Protein AF-0000000080792626 (afdb_homodimer)

Sequence (342 aa):
MPDATFTRPDLTTFTRLDGLGLEVTGQLLEPDRSVLACRVVEPDDWCRRCGCQGVPRDTVSRELAHEPFGWRPTTLVLTVRRYRCKECSHVWRHDTTAAAPPRAKISRAGLRWGLVGIVVGHLSMARVAEGLGVACWGCVRCWAGCRQRRAPHRRPPVQLLVVLPRDVVNSMPDATFTRPDLTTFTRLDGLGLEVTGQLLEPDRSVLACRVVEPDDWCRRCGCQGVPRDTVSRELAHEPFGWRPTTLVLTVRRYRCKECSHVWRHDTTAAAPPRAKISRAGLRWGLVGIVVGHLSMARVAEGLGVACWGCVRCWAGCRQRRAPHRRPPVQLLVVLPRDVVNS

Radius of gyration: 23.96 Å; Cα contacts (8 Å, |Δi|>4): 631; chains: 2; bounding box: 54×77×47 Å

Nearest PDB structures (foldseek):
  5wur-assembly2_B  TM=7.676E-01  e=7.966E-01  Bacillus subtilis subsp. subtilis str. 168
  5wuq-assembly1_A  TM=7.650E-01  e=1.159E+00  Bacillus subtilis subsp. subtilis str. 168
  2hcb-assembly1_D  TM=6.727E-01  e=4.590E+00  Aquifex aeolicus
  4ojv-assembly1_A  TM=3.056E-01  e=1.687E+00  Saccharomyces cerevisiae S288C
  6u42-assembly1_6W  TM=2.872E-01  e=8.060E+00  Chlamydomonas reinhardtii

Secondary structure (DSSP, 8-state):
-----PBPP-HHHHTT-GGGTEEEEEEEE-SS-EEEEEEE-S---B-TTT-PBEEEEEEEEEEEEEEEETTEEEEEEEEEEEEEETTT--EEEPP-TTTS-TT-SB-HHHHHHHHHHHHTT---HHHHHHHHT-S-HHHHHHHHGGG-----SS--S--------HHHH--/-----PBPP-HHHHTT-GGGTEEEEEEEE-SS-EEEEEEE-S---B-TTT-PBEEEEEEEEEEEEEEEETTEEEEEEEEEEEEEETTT--EEEPP-TTTS-TT-SB-HHHHHHHHHHHHTT---HHHHHHHHT-S-HHHHHHHHGGG-----SS--S--------HHHH--

Solvent-accessible surface area (backbone atoms only — not comparable to full-atom values): 19173 Å² total; per-residue (Å²): 123,84,77,72,73,60,39,74,68,47,57,28,63,73,69,48,30,52,81,30,41,32,37,61,67,17,31,35,84,50,98,73,34,36,36,35,33,27,36,68,65,70,86,65,52,59,31,87,84,83,64,48,65,33,42,84,73,50,73,45,80,44,64,26,28,23,48,12,52,47,76,32,13,22,34,37,38,34,52,37,45,28,31,33,22,77,84,81,61,51,71,50,66,46,80,54,58,70,34,23,57,88,91,47,52,45,21,52,63,19,47,49,46,42,50,45,34,37,74,74,44,54,32,50,67,66,55,42,28,51,29,32,63,45,92,52,58,63,54,54,41,59,56,63,38,67,79,56,76,81,78,84,83,85,79,65,83,75,71,78,74,77,78,69,60,76,72,67,74,74,105,124,83,77,72,73,59,38,73,68,46,57,28,64,72,69,48,31,51,81,31,42,31,36,63,68,19,30,36,85,50,97,73,33,36,36,33,32,28,36,67,66,71,87,65,51,59,32,87,84,82,65,46,65,34,42,83,73,51,72,45,80,46,64,26,28,23,48,12,52,46,74,33,12,23,34,37,38,33,51,36,44,28,31,33,22,78,83,81,59,52,71,50,67,46,82,54,58,71,34,22,57,87,91,49,52,45,22,52,63,19,48,49,46,42,50,46,36,37,74,74,46,55,32,50,67,68,55,42,27,50,29,32,63,44,92,51,59,65,54,52,41,58,57,63,37,70,71,56,73,82,78,83,82,86,80,63,84,76,70,78,73,76,78,68,60,76,73,68,74,72,102

Organism: Propionibacterium freudenreichii subsp. shermanii (strain ATCC 9614 / DSM 4902 / CIP 103027 / NCIMB 8099 / CIRM-BIA1) (NCBI:txid754252)

Foldseek 3Di:
DPPPPDDPDAPCVVQPVVQQQKHFDDWDDDPQAIETEIEGHDDDQADPPPGAGWDWDAWDWAKAQAAADPQRTYIYIYIKTWTAGPPPRDIDIDDRVSQHNPPQRHGPRLLLVLVCCCPVVVDDLVSSCSSRVHDDCVNSCVNLPPPPPDPDDPCPPCPVPRPDPPVSVPD/DPPPPDDDDAPCVVQPVVQQQKHFDDWDDDPQAIETEIEGHDDDQADPPPGAGWDWDDWDWAKAQAAADPQRTYIYIYIKTWTAGPPPRDIDIDDRVSQHNPPQRHGPRLLLVLVCCCPVVVDDLVSSCSSRVHDDCVNSCVRQCVVVPDPDDPCPPCPVPRPDPPVSVPD

pLDDT: mean 81.33, std 23.36, range [24.72, 98.5]

Structure (mmCIF, N/CA/C/O backbone):
data_AF-0000000080792626-model_v1
#
loop_
_entity.id
_entity.type
_entity.pdbx_description
1 polymer Transposase
#
loop_
_atom_site.group_PDB
_atom_site.id
_atom_site.type_symbol
_atom_site.label_atom_id
_atom_site.label_alt_id
_atom_site.label_comp_id
_atom_site.label_asym_id
_atom_site.label_entity_id
_atom_site.label_seq_id
_atom_site.pdbx_PDB_ins_code
_atom_site.Cartn_x
_atom_site.Cartn_y
_atom_site.Cartn_z
_atom_site.occupancy
_atom_site.B_iso_or_equiv
_atom_site.auth_seq_id
_atom_site.auth_comp_id
_atom_site.auth_asym_id
_atom_site.auth_atom_id
_atom_site.pdbx_PDB_model_num
ATOM 1 N N . MET A 1 1 ? 4.59 -7.242 -25.953 1 36.41 1 MET A N 1
ATOM 2 C CA . MET A 1 1 ? 3.986 -6.773 -24.719 1 36.41 1 MET A CA 1
ATOM 3 C C . MET A 1 1 ? 4.348 -5.316 -24.453 1 36.41 1 MET A C 1
ATOM 5 O O . MET A 1 1 ? 5.504 -4.922 -24.594 1 36.41 1 MET A O 1
ATOM 9 N N . PRO A 1 2 ? 3.594 -4.328 -24.578 1 41.75 2 PRO A N 1
ATOM 10 C CA . PRO A 1 2 ? 4.039 -2.939 -24.438 1 41.75 2 PRO A CA 1
ATOM 11 C C . PRO A 1 2 ? 5.027 -2.742 -23.297 1 41.75 2 PRO A C 1
ATOM 13 O O . PRO A 1 2 ? 4.984 -3.477 -22.312 1 41.75 2 PRO A O 1
ATOM 16 N N . ASP A 1 3 ? 6.246 -2.41 -23.578 1 46.16 3 ASP A N 1
ATOM 17 C CA . ASP A 1 3 ? 7.371 -2.133 -22.688 1 46.16 3 ASP A CA 1
ATOM 18 C C . ASP A 1 3 ? 6.918 -1.346 -21.453 1 46.16 3 ASP A C 1
ATOM 20 O O . ASP A 1 3 ? 6.961 -0.114 -21.453 1 46.16 3 ASP A O 1
ATOM 24 N N . ALA A 1 4 ? 5.77 -1.535 -21.016 1 58.69 4 ALA A N 1
ATOM 25 C CA . ALA A 1 4 ? 5.367 -0.714 -19.875 1 58.69 4 ALA A CA 1
ATOM 26 C C . ALA A 1 4 ? 6.527 -0.518 -18.906 1 58.69 4 ALA A C 1
ATOM 28 O O . ALA A 1 4 ? 7.258 -1.465 -18.594 1 58.69 4 ALA A O 1
ATOM 29 N N . THR A 1 5 ? 7.164 0.592 -19.016 1 80.94 5 THR A N 1
ATOM 30 C CA . THR A 1 5 ? 8.398 0.997 -18.344 1 80.94 5 THR A CA 1
ATOM 31 C C . THR A 1 5 ? 8.211 1.005 -16.828 1 80.94 5 THR A C 1
ATOM 33 O O . THR A 1 5 ? 7.426 1.795 -16.297 1 80.94 5 THR A O 1
ATOM 36 N N . PHE A 1 6 ? 8.398 -0.132 -16.266 1 92.62 6 PHE A N 1
ATOM 37 C CA . PHE A 1 6 ? 8.453 -0.21 -14.805 1 92.62 6 PHE A CA 1
ATOM 38 C C . PHE A 1 6 ? 9.562 0.673 -14.25 1 92.62 6 PHE A C 1
ATOM 40 O O . PHE A 1 6 ? 10.648 0.754 -14.836 1 92.62 6 PHE A O 1
ATOM 47 N N . THR A 1 7 ? 9.164 1.418 -13.25 1 95.75 7 THR A N 1
ATOM 48 C CA . THR A 1 7 ? 10.164 2.195 -12.531 1 95.75 7 THR A CA 1
ATOM 49 C C . THR A 1 7 ? 10.602 1.469 -11.258 1 95.75 7 THR A C 1
ATOM 51 O O . THR A 1 7 ? 10.008 0.456 -10.883 1 95.75 7 THR A O 1
ATOM 54 N N . ARG A 1 8 ? 11.672 1.952 -10.664 1 96.5 8 ARG A N 1
ATOM 55 C CA . ARG A 1 8 ? 12.125 1.373 -9.406 1 96.5 8 ARG A CA 1
ATOM 56 C C . ARG A 1 8 ? 11.047 1.486 -8.328 1 96.5 8 ARG A C 1
ATOM 58 O O . ARG A 1 8 ? 10.383 2.52 -8.211 1 96.5 8 ARG A O 1
ATOM 65 N N . PRO A 1 9 ? 10.992 0.451 -7.547 1 97.25 9 PRO A N 1
ATOM 66 C CA . PRO A 1 9 ? 10.016 0.529 -6.457 1 97.25 9 PRO A CA 1
ATOM 67 C C . PRO A 1 9 ? 10.258 1.723 -5.535 1 97.25 9 PRO A C 1
ATOM 69 O O . PRO A 1 9 ? 11.398 2.012 -5.176 1 97.25 9 PRO A O 1
ATOM 72 N N . ASP A 1 10 ? 9.203 2.422 -5.242 1 97.88 10 ASP A N 1
ATOM 73 C CA . ASP A 1 10 ? 9.242 3.605 -4.391 1 97.88 10 ASP A CA 1
ATOM 74 C C . ASP A 1 10 ? 7.973 3.709 -3.543 1 97.88 10 ASP A C 1
ATOM 76 O O . ASP A 1 10 ? 6.883 3.943 -4.07 1 97.88 10 ASP A O 1
ATOM 80 N N . LEU A 1 11 ? 8.188 3.574 -2.266 1 97.81 11 LEU A N 1
ATOM 81 C CA . LEU A 1 11 ? 7.047 3.551 -1.353 1 97.81 11 LEU A CA 1
ATOM 82 C C . LEU A 1 11 ? 6.324 4.895 -1.351 1 97.81 11 LEU A C 1
ATOM 84 O O . LEU A 1 11 ? 5.098 4.945 -1.229 1 97.81 11 LEU A O 1
ATOM 88 N N . THR A 1 12 ? 7.008 6.02 -1.546 1 98.25 12 THR A N 1
ATOM 89 C CA . THR A 1 12 ? 6.422 7.355 -1.557 1 98.25 12 THR A CA 1
ATOM 90 C C . THR A 1 12 ? 5.402 7.488 -2.684 1 98.25 12 THR A C 1
ATOM 92 O O . THR A 1 12 ? 4.266 7.91 -2.453 1 98.25 12 THR A O 1
ATOM 95 N N . THR A 1 13 ? 5.816 7.055 -3.834 1 97.56 13 THR A N 1
ATOM 96 C CA . THR A 1 13 ? 4.949 7.23 -4.992 1 97.56 13 THR A CA 1
ATOM 97 C C . THR A 1 13 ? 3.867 6.152 -5.027 1 97.56 13 THR A C 1
ATOM 99 O O . THR A 1 13 ? 2.742 6.41 -5.461 1 97.56 13 THR A O 1
ATOM 102 N N . PHE A 1 14 ? 4.246 4.957 -4.535 1 98.12 14 PHE A N 1
ATOM 103 C CA . PHE A 1 14 ? 3.242 3.9 -4.484 1 98.12 14 PHE A CA 1
ATOM 104 C C . PHE A 1 14 ? 2.072 4.309 -3.598 1 98.12 14 PHE A C 1
ATOM 106 O O . PHE A 1 14 ? 0.913 4.059 -3.938 1 98.12 14 PHE A O 1
ATOM 113 N N . THR A 1 15 ? 2.354 4.926 -2.492 1 97.88 15 THR A N 1
ATOM 114 C CA . THR A 1 15 ? 1.317 5.34 -1.554 1 97.88 15 THR A CA 1
ATOM 115 C C . THR A 1 15 ? 0.783 6.723 -1.914 1 97.88 15 THR A C 1
ATOM 117 O O . THR A 1 15 ? -0.012 7.301 -1.17 1 97.88 15 THR A O 1
ATOM 120 N N . ARG A 1 16 ? 1.279 7.355 -2.93 1 96.81 16 ARG A N 1
ATOM 121 C CA . ARG A 1 16 ? 0.863 8.648 -3.457 1 96.81 16 ARG A CA 1
ATOM 122 C C . ARG A 1 16 ? 1.099 9.758 -2.436 1 96.81 16 ARG A C 1
ATOM 124 O O . ARG A 1 16 ? 0.344 10.734 -2.383 1 96.81 16 ARG A O 1
ATOM 131 N N . LEU A 1 17 ? 2.051 9.562 -1.644 1 98 17 LEU A N 1
ATOM 132 C CA . LEU A 1 17 ? 2.354 10.562 -0.63 1 98 17 LEU A CA 1
ATOM 133 C C . LEU A 1 17 ? 3.076 11.758 -1.245 1 98 17 LEU A C 1
ATOM 135 O O . LEU A 1 17 ? 3.072 12.852 -0.677 1 98 17 LEU A O 1
ATOM 139 N N . ASP A 1 18 ? 3.682 11.516 -2.426 1 97.06 18 ASP A N 1
ATOM 140 C CA . ASP A 1 18 ? 4.297 12.633 -3.145 1 97.06 18 ASP A CA 1
ATOM 141 C C . ASP A 1 18 ? 3.27 13.711 -3.473 1 97.06 18 ASP A C 1
ATOM 143 O O . ASP A 1 18 ? 3.576 14.906 -3.418 1 97.06 18 ASP A O 1
ATOM 147 N N . GLY A 1 19 ? 2.045 13.242 -3.688 1 95.44 19 GLY A N 1
ATOM 148 C CA . GLY A 1 19 ? 0.972 14.188 -3.971 1 95.44 19 GLY A CA 1
ATOM 149 C C . GLY A 1 19 ? 0.557 15 -2.758 1 95.44 19 GLY A C 1
ATOM 150 O O . GLY A 1 19 ? -0.132 16.016 -2.891 1 95.44 19 GLY A O 1
ATOM 151 N N . LEU A 1 20 ? 0.97 14.602 -1.661 1 96.31 20 LEU A N 1
ATOM 152 C CA . LEU A 1 20 ? 0.667 15.305 -0.416 1 96.31 20 LEU A CA 1
ATOM 153 C C . LEU A 1 20 ? 1.884 16.078 0.082 1 96.31 20 LEU A C 1
ATOM 155 O O . LEU A 1 20 ? 1.884 16.578 1.205 1 96.31 20 LEU A O 1
ATOM 159 N 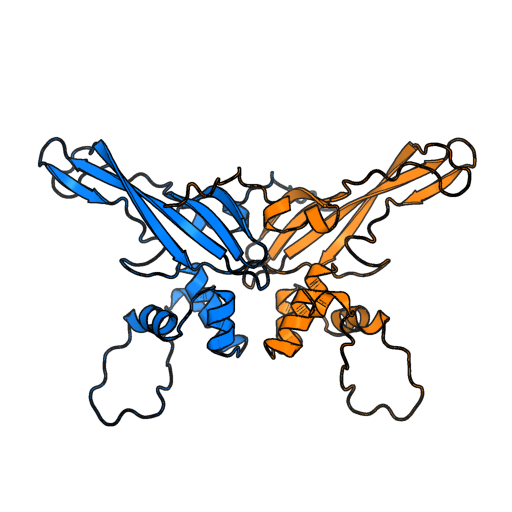N . GLY A 1 21 ? 2.9 16.078 -0.713 1 96.31 21 GLY A N 1
ATOM 160 C CA . GLY A 1 21 ? 4.117 16.781 -0.347 1 96.31 21 GLY A CA 1
ATOM 161 C C . GLY A 1 21 ? 4.973 16.031 0.646 1 96.31 21 GLY A C 1
ATOM 162 O O . GLY A 1 21 ? 5.727 16.625 1.414 1 96.31 21 GLY A O 1
ATOM 163 N N . LEU A 1 22 ? 4.828 14.75 0.711 1 97.94 22 LEU A N 1
ATOM 164 C CA . LEU A 1 22 ? 5.535 13.953 1.705 1 97.94 22 LEU A CA 1
ATOM 165 C C . LEU A 1 22 ? 6.469 12.945 1.033 1 97.94 22 LEU A C 1
ATOM 167 O O . LEU A 1 22 ? 6.23 12.539 -0.107 1 97.94 22 LEU A O 1
ATOM 171 N N . GLU A 1 23 ? 7.508 12.656 1.759 1 98.25 23 GLU A N 1
ATOM 172 C CA . GLU A 1 23 ? 8.422 11.578 1.396 1 98.25 23 GLU A CA 1
ATOM 173 C C . GLU A 1 23 ? 8.562 10.57 2.529 1 98.25 23 GLU A C 1
ATOM 175 O O . GLU A 1 23 ? 8.789 10.945 3.682 1 98.25 23 GLU A O 1
ATOM 180 N N . VAL A 1 24 ? 8.383 9.32 2.16 1 98.5 24 VAL A N 1
ATOM 181 C CA . VAL A 1 24 ? 8.547 8.273 3.16 1 98.5 24 VAL A CA 1
ATOM 182 C C . VAL A 1 24 ? 10.023 8.055 3.451 1 98.5 24 VAL A C 1
ATOM 184 O O . VAL A 1 24 ? 10.82 7.828 2.535 1 98.5 24 VAL A O 1
ATOM 187 N N . THR A 1 25 ? 10.391 8.102 4.699 1 97.69 25 THR A N 1
ATOM 188 C CA . THR A 1 25 ? 11.789 7.957 5.094 1 97.69 25 THR A CA 1
ATOM 189 C C . THR A 1 25 ? 11.992 6.676 5.898 1 97.69 25 THR A C 1
ATOM 191 O O . THR A 1 25 ? 13.125 6.254 6.125 1 97.69 25 THR A O 1
ATOM 194 N N . GLY A 1 26 ? 10.961 6.094 6.301 1 97.94 26 GLY A N 1
ATOM 195 C CA . GLY A 1 26 ? 11.031 4.879 7.098 1 97.94 26 GLY A CA 1
ATOM 196 C C . GLY A 1 26 ? 9.695 4.172 7.23 1 97.94 26 GLY A C 1
ATOM 197 O O . GLY A 1 26 ? 8.656 4.746 6.918 1 97.94 26 GLY A O 1
ATOM 198 N N . GLN A 1 27 ? 9.812 2.91 7.648 1 98.12 27 GLN A N 1
ATOM 199 C CA . GLN A 1 27 ? 8.586 2.154 7.879 1 98.12 27 GLN A CA 1
ATOM 200 C C . GLN A 1 27 ? 8.703 1.285 9.125 1 98.12 27 GLN A C 1
ATOM 202 O O . GLN A 1 27 ? 9.789 0.804 9.461 1 98.12 27 GLN A O 1
ATOM 207 N N . LEU A 1 28 ? 7.656 1.248 9.805 1 97.5 28 LEU A N 1
ATOM 208 C CA . LEU A 1 28 ? 7.441 0.307 10.898 1 97.5 28 LEU A CA 1
ATOM 209 C C . LEU A 1 28 ? 6.223 -0.568 10.625 1 97.5 28 LEU A C 1
ATOM 211 O O . LEU A 1 28 ? 5.098 -0.067 10.562 1 97.5 28 LEU A O 1
ATOM 215 N N . LEU A 1 29 ? 6.512 -1.914 10.531 1 96.06 29 LEU A N 1
ATOM 216 C CA . LEU A 1 29 ? 5.441 -2.832 10.148 1 96.06 29 LEU A CA 1
ATOM 217 C C . LEU A 1 29 ? 5.062 -3.738 11.312 1 96.06 29 LEU A C 1
ATOM 219 O O . LEU A 1 29 ? 5.891 -4.52 11.797 1 96.06 29 LEU A O 1
ATOM 223 N N . GLU A 1 30 ? 3.867 -3.504 11.703 1 93.62 30 GLU A N 1
ATOM 224 C CA . GLU A 1 30 ? 3.262 -4.379 12.703 1 93.62 30 GLU A CA 1
ATOM 225 C C . GLU A 1 30 ? 2.213 -5.293 12.078 1 93.62 30 GLU A C 1
ATOM 227 O O . GLU A 1 30 ? 1.764 -5.051 10.953 1 93.62 30 GLU A O 1
ATOM 232 N N . PRO A 1 31 ? 1.853 -6.398 12.781 1 91.44 31 PRO A N 1
ATOM 233 C CA . PRO A 1 31 ? 0.883 -7.332 12.203 1 91.44 31 PRO A CA 1
ATOM 234 C C . PRO A 1 31 ? -0.457 -6.672 11.883 1 91.44 31 PRO A C 1
ATOM 236 O O . PRO A 1 31 ? -1.091 -7.004 10.883 1 91.44 31 PRO A O 1
ATOM 239 N N . ASP A 1 32 ? -0.848 -5.699 12.656 1 91.62 32 ASP A N 1
ATOM 240 C CA . ASP A 1 32 ? -2.203 -5.176 12.5 1 91.62 32 ASP A CA 1
ATOM 241 C C . ASP A 1 32 ? -2.186 -3.75 11.953 1 91.62 32 ASP A C 1
ATOM 243 O O . ASP A 1 32 ? -3.24 -3.145 11.75 1 91.62 32 ASP A O 1
ATOM 247 N N . ARG A 1 33 ? -0.937 -3.211 11.789 1 95.19 33 ARG A N 1
ATOM 248 C CA . ARG A 1 33 ? -0.873 -1.854 11.258 1 95.19 33 ARG A CA 1
ATOM 249 C C . ARG A 1 33 ? 0.51 -1.553 10.688 1 95.19 33 ARG A C 1
ATOM 251 O O . ARG A 1 33 ? 1.478 -2.254 10.992 1 95.19 33 ARG A O 1
ATOM 258 N N . SER A 1 34 ? 0.533 -0.579 9.836 1 97.38 34 SER A N 1
ATOM 259 C CA . SER A 1 34 ? 1.778 -0.036 9.305 1 97.38 34 SER A CA 1
ATOM 260 C C . SER A 1 34 ? 1.951 1.43 9.688 1 97.38 34 SER A C 1
ATOM 262 O O . SER A 1 34 ? 0.984 2.195 9.68 1 97.38 34 SER A O 1
ATOM 264 N N . VAL A 1 35 ? 3.178 1.765 10.016 1 98.06 35 VAL A N 1
ATOM 265 C CA . VAL A 1 35 ? 3.525 3.152 10.305 1 98.06 35 VAL A CA 1
ATOM 266 C C . VAL A 1 35 ? 4.602 3.631 9.328 1 98.06 35 VAL A C 1
ATOM 268 O O . VAL A 1 35 ? 5.633 2.977 9.164 1 98.06 35 VAL A O 1
ATOM 271 N N . LEU A 1 36 ? 4.336 4.73 8.695 1 98.31 36 LEU A N 1
ATOM 272 C CA . LEU A 1 36 ? 5.297 5.316 7.77 1 98.31 36 LEU A CA 1
ATOM 273 C C . LEU A 1 36 ? 5.852 6.625 8.328 1 98.31 36 LEU A C 1
ATOM 275 O O . LEU A 1 36 ? 5.094 7.551 8.625 1 98.31 36 LEU A O 1
ATOM 279 N N . ALA A 1 37 ? 7.141 6.672 8.508 1 98.25 37 ALA A N 1
ATOM 280 C CA . ALA A 1 37 ? 7.809 7.938 8.805 1 98.25 37 ALA A CA 1
ATOM 281 C C . ALA A 1 37 ? 7.953 8.789 7.547 1 98.25 37 ALA A C 1
ATOM 283 O O . ALA A 1 37 ? 8.398 8.305 6.508 1 98.25 37 ALA A O 1
ATOM 284 N N . CYS A 1 38 ? 7.594 10.062 7.707 1 97.94 38 CYS A N 1
ATOM 285 C CA . CYS A 1 38 ? 7.582 10.922 6.531 1 97.94 38 CYS A CA 1
ATOM 286 C C . CYS A 1 38 ? 8.25 12.266 6.832 1 97.94 38 CYS A C 1
ATOM 288 O O . CYS A 1 38 ? 8.227 12.727 7.977 1 97.94 38 CYS A O 1
ATOM 290 N N . ARG A 1 39 ? 8.758 12.844 5.805 1 96.31 39 ARG A N 1
ATOM 291 C CA . ARG A 1 39 ? 9.211 14.227 5.863 1 96.31 39 ARG A CA 1
ATOM 292 C C . ARG A 1 39 ? 8.5 15.086 4.824 1 96.31 39 ARG A C 1
ATOM 294 O O . ARG A 1 39 ? 8.039 14.57 3.803 1 96.31 39 ARG A O 1
ATOM 301 N N . VAL A 1 40 ? 8.406 16.344 5.152 1 95.56 40 VAL A N 1
ATOM 302 C CA . VAL A 1 40 ? 7.828 17.297 4.211 1 95.56 40 VAL A CA 1
ATOM 303 C C . VAL A 1 40 ? 8.883 17.703 3.188 1 95.56 40 VAL A C 1
ATOM 305 O O . VAL A 1 40 ? 9.992 18.094 3.553 1 95.56 40 VAL A O 1
ATOM 308 N N . VAL A 1 41 ? 8.531 17.656 1.898 1 94.69 41 VAL A N 1
ATOM 309 C CA . VAL A 1 41 ? 9.523 17.812 0.839 1 94.69 41 VAL A CA 1
ATOM 310 C C . VAL A 1 41 ? 9.633 19.297 0.458 1 94.69 41 VAL A C 1
ATOM 312 O O . VAL A 1 41 ? 10.734 19.797 0.223 1 94.69 41 VAL A O 1
ATOM 315 N N . GLU A 1 42 ? 8.562 20.031 0.339 1 91.38 42 GLU A N 1
ATOM 316 C CA . GLU A 1 42 ? 8.578 21.422 -0.109 1 91.38 42 GLU A CA 1
ATOM 317 C C . GLU A 1 42 ? 9.266 22.312 0.915 1 91.38 42 GLU A C 1
ATOM 319 O O . GLU A 1 42 ? 8.984 22.234 2.111 1 91.38 42 GLU A O 1
ATOM 324 N N . PRO A 1 43 ? 10.125 23.125 0.38 1 90.44 43 PRO A N 1
ATOM 325 C CA . PRO A 1 43 ? 10.781 24.047 1.311 1 90.44 43 PRO A CA 1
ATOM 326 C C . PRO A 1 43 ? 9.82 25.062 1.917 1 90.44 43 PRO A C 1
ATOM 328 O O . PRO A 1 43 ? 8.875 25.5 1.253 1 90.44 43 PRO A O 1
ATOM 331 N N . ASP A 1 44 ? 10.016 25.312 3.127 1 92.31 44 ASP A N 1
ATOM 332 C CA . ASP A 1 44 ? 9.258 26.328 3.857 1 92.31 44 ASP A CA 1
ATOM 333 C C . ASP A 1 44 ? 10.156 27.062 4.848 1 92.31 44 ASP A C 1
ATOM 335 O O . ASP A 1 44 ? 9.812 27.188 6.027 1 92.31 44 ASP A O 1
ATOM 339 N N . ASP A 1 45 ? 11.273 27.562 4.355 1 93 45 ASP A N 1
ATOM 340 C CA . ASP A 1 45 ? 12.242 28.141 5.277 1 93 45 ASP A CA 1
ATOM 341 C C . ASP A 1 45 ? 12.297 29.672 5.145 1 93 45 ASP A C 1
ATOM 343 O O . ASP A 1 45 ? 13.297 30.297 5.504 1 93 45 ASP A O 1
ATOM 347 N N . TRP A 1 46 ? 11.227 30.234 4.574 1 94.75 46 TRP A N 1
ATOM 348 C CA . TRP A 1 46 ? 11.211 31.688 4.473 1 94.75 46 TRP A CA 1
ATOM 349 C C . TRP A 1 46 ? 10.156 32.281 5.398 1 94.75 46 TRP A C 1
ATOM 351 O O . TRP A 1 46 ? 9.008 31.828 5.418 1 94.75 46 TRP A O 1
ATOM 361 N N . CYS A 1 47 ? 10.547 33.406 6.09 1 95.5 47 CYS A N 1
ATOM 362 C CA . CYS A 1 47 ? 9.672 34.062 7.047 1 95.5 47 CYS A CA 1
ATOM 363 C C . CYS A 1 47 ? 8.547 34.812 6.332 1 95.5 47 CYS A C 1
ATOM 365 O O . CYS A 1 47 ? 8.805 35.625 5.465 1 95.5 47 CYS A O 1
ATOM 367 N N . ARG A 1 48 ? 7.359 34.531 6.727 1 90.56 48 ARG A N 1
ATOM 368 C CA . ARG A 1 48 ? 6.207 35.156 6.078 1 90.56 48 ARG A CA 1
ATOM 369 C C . ARG A 1 48 ? 5.98 36.594 6.609 1 90.56 48 ARG A C 1
ATOM 371 O O . ARG A 1 48 ? 5.23 37.375 6.016 1 90.56 48 ARG A O 1
ATOM 378 N N . ARG A 1 49 ? 6.574 36.844 7.676 1 94.06 49 ARG A N 1
ATOM 379 C CA . ARG A 1 49 ? 6.406 38.188 8.289 1 94.06 49 ARG A CA 1
ATOM 380 C C . ARG A 1 49 ? 7.355 39.188 7.664 1 94.06 49 ARG A C 1
ATOM 382 O O . ARG A 1 49 ? 6.93 40.281 7.254 1 94.06 49 ARG A O 1
ATOM 389 N N . CYS A 1 50 ? 8.617 38.938 7.547 1 96.5 50 CYS A N 1
ATOM 390 C CA . CYS A 1 50 ? 9.578 39.938 7.074 1 96.5 50 CYS A CA 1
ATOM 391 C C . CYS A 1 50 ? 10.25 39.469 5.789 1 96.5 50 CYS A C 1
ATOM 393 O O . CYS A 1 50 ? 10.977 40.25 5.152 1 96.5 50 CYS A O 1
ATOM 395 N N . GLY A 1 51 ? 10.133 38.188 5.344 1 94.75 51 GLY A N 1
ATOM 396 C CA . GLY A 1 51 ? 10.641 37.719 4.074 1 94.75 51 GLY A CA 1
ATOM 397 C C . GLY A 1 51 ? 12.047 37.156 4.172 1 94.75 51 GLY A C 1
ATOM 398 O O . GLY A 1 51 ? 12.594 36.656 3.184 1 94.75 51 GLY A O 1
ATOM 399 N N . CYS A 1 52 ? 12.672 37.219 5.332 1 94.81 52 CYS A N 1
ATOM 400 C CA . CYS A 1 52 ? 14.031 36.719 5.512 1 94.81 52 CYS A CA 1
ATOM 401 C C . CYS A 1 52 ? 14.039 35.219 5.699 1 94.81 52 CYS A C 1
ATOM 403 O O . CYS A 1 52 ? 13.023 34.625 6.059 1 94.81 52 CYS A O 1
ATOM 405 N N . GLN A 1 53 ? 15.227 34.562 5.445 1 94.44 53 GLN A N 1
ATOM 406 C CA . GLN A 1 53 ? 15.359 33.125 5.574 1 94.44 53 GLN A CA 1
ATOM 407 C C . GLN A 1 53 ? 15.422 32.688 7.043 1 94.44 53 GLN A C 1
ATOM 409 O O . GLN A 1 53 ? 16.094 33.344 7.848 1 94.44 53 GLN A O 1
ATOM 414 N N . GLY A 1 54 ? 14.656 31.688 7.348 1 94.75 54 GLY A N 1
ATOM 415 C CA . GLY A 1 54 ? 14.688 31.141 8.695 1 94.75 54 GLY A CA 1
ATOM 416 C C . GLY A 1 54 ? 15.664 29.984 8.844 1 94.75 54 GLY A C 1
ATOM 417 O O . GLY A 1 54 ? 16.188 29.484 7.852 1 94.75 54 GLY A O 1
ATOM 418 N N . VAL A 1 55 ? 16.016 29.688 10.172 1 94.75 55 VAL A N 1
ATOM 419 C CA . VAL A 1 55 ? 16.875 28.547 10.492 1 94.75 55 VAL A CA 1
ATOM 420 C C . VAL A 1 55 ? 16.078 27.484 11.242 1 94.75 55 VAL A C 1
ATOM 422 O O . VAL A 1 55 ? 15.234 27.812 12.086 1 94.75 55 VAL A O 1
ATOM 425 N N . PRO A 1 56 ? 16.438 26.25 10.805 1 93.81 56 PRO A N 1
ATOM 426 C CA . PRO A 1 56 ? 15.758 25.188 11.562 1 93.81 56 PRO A CA 1
ATOM 427 C C . PRO A 1 56 ? 16.172 25.172 13.039 1 93.81 56 PRO A C 1
ATOM 429 O O . PRO A 1 56 ? 17.359 25.281 13.344 1 93.81 56 PRO A O 1
ATOM 432 N N . ARG A 1 57 ? 15.227 25.062 13.969 1 92.94 57 ARG A N 1
ATOM 433 C CA . ARG A 1 57 ? 15.484 25.047 15.406 1 92.94 57 ARG A CA 1
ATOM 434 C C . ARG A 1 57 ? 15.281 23.656 15.977 1 92.94 57 ARG A C 1
ATOM 436 O O . ARG A 1 57 ? 16.125 23.156 16.719 1 92.94 57 ARG A O 1
ATOM 443 N N . ASP A 1 58 ? 14.188 23.031 15.789 1 94 58 ASP A N 1
ATOM 444 C CA . ASP A 1 58 ? 13.805 21.719 16.281 1 94 58 ASP A CA 1
ATOM 445 C C . ASP A 1 58 ? 12.727 21.078 15.414 1 94 58 ASP A C 1
ATOM 447 O O . ASP A 1 58 ? 12.438 21.578 14.32 1 94 58 ASP A O 1
ATOM 451 N N . THR A 1 59 ? 12.469 19.859 15.812 1 93.94 59 THR A N 1
ATOM 452 C CA . THR A 1 59 ? 11.43 19.141 15.07 1 93.94 59 THR A CA 1
ATOM 453 C C . THR A 1 59 ? 10.336 18.656 16.016 1 93.94 59 THR A C 1
ATOM 455 O O . THR A 1 59 ? 10.594 18.406 17.188 1 93.94 59 THR A O 1
ATOM 458 N N . VAL A 1 60 ? 9.141 18.656 15.438 1 93.44 60 VAL A N 1
ATOM 459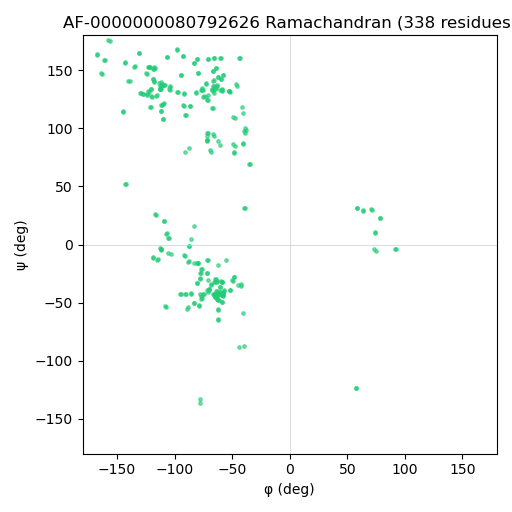 C CA . VAL A 1 60 ? 8.008 18.031 16.125 1 93.44 60 VAL A CA 1
ATOM 460 C C . VAL A 1 60 ? 7.41 16.938 15.266 1 93.44 60 VAL A C 1
ATOM 462 O O . VAL A 1 60 ? 7.531 16.953 14.039 1 93.44 60 VAL A O 1
ATOM 465 N N . SER A 1 61 ? 6.793 15.961 16.016 1 94.31 61 SER A N 1
ATOM 466 C CA . SER A 1 61 ? 6.164 14.859 15.297 1 94.31 61 SER A CA 1
ATOM 467 C C . SER A 1 61 ? 4.648 15.016 15.266 1 94.31 61 SER A C 1
ATOM 469 O O . SER A 1 61 ? 4.039 15.414 16.266 1 94.31 61 SER A O 1
ATOM 471 N N . ARG A 1 62 ? 4.09 14.781 14.078 1 94.62 62 ARG A N 1
ATOM 472 C CA . ARG A 1 62 ? 2.643 14.773 13.883 1 94.62 62 ARG A CA 1
ATOM 473 C C . ARG A 1 62 ? 2.176 13.438 13.312 1 94.62 62 ARG A C 1
ATOM 475 O O . ARG A 1 62 ? 2.762 12.93 12.352 1 94.62 62 ARG A O 1
ATOM 482 N N . GLU A 1 63 ? 1.115 12.875 13.953 1 95.06 63 GLU A N 1
ATOM 483 C CA . GLU A 1 63 ? 0.591 11.602 13.477 1 95.06 63 GLU A CA 1
ATOM 484 C C . GLU A 1 63 ? -0.717 11.797 12.711 1 95.06 63 GLU A C 1
ATOM 486 O O . GLU A 1 63 ? -1.6 12.531 13.164 1 95.06 63 GLU A O 1
ATOM 491 N N . LEU A 1 64 ? -0.819 11.18 11.57 1 95.25 64 LEU A N 1
ATOM 492 C CA . LEU A 1 64 ? -2.027 11.227 10.758 1 95.25 64 LEU A CA 1
ATOM 493 C C . LEU A 1 64 ? -2.49 9.812 10.398 1 95.25 64 LEU A C 1
ATOM 495 O O . LEU A 1 64 ? -1.694 8.992 9.93 1 95.25 64 LEU A O 1
ATOM 499 N N . ALA A 1 65 ? -3.775 9.531 10.633 1 96 65 ALA A N 1
ATOM 500 C CA . ALA A 1 65 ? -4.363 8.336 10.031 1 96 65 ALA A CA 1
ATOM 501 C C . ALA A 1 65 ? -4.426 8.453 8.516 1 96 65 ALA A C 1
ATOM 503 O O . ALA A 1 65 ? -4.73 9.523 7.98 1 96 65 ALA A O 1
ATOM 504 N N . HIS A 1 66 ? -4.082 7.449 7.762 1 96.69 66 HIS A N 1
ATOM 505 C CA . HIS A 1 66 ? -3.988 7.43 6.305 1 96.69 66 HIS A CA 1
ATOM 506 C C . HIS A 1 66 ? -4.719 6.227 5.723 1 96.69 66 HIS A C 1
ATOM 508 O O . HIS A 1 66 ? -5.184 5.355 6.461 1 96.69 66 HIS A O 1
ATOM 514 N N . GLU A 1 67 ? -4.969 6.266 4.438 1 96.81 67 GLU A N 1
ATOM 515 C CA . GLU A 1 67 ? -5.656 5.133 3.82 1 96.81 67 GLU A CA 1
ATOM 516 C C . GLU A 1 67 ? -4.879 3.836 4.031 1 96.81 67 GLU A C 1
ATOM 518 O O . GLU A 1 67 ? -3.646 3.834 4.008 1 96.81 67 GLU A O 1
ATOM 523 N N . PRO A 1 68 ? -5.547 2.748 4.18 1 97.56 68 PRO A N 1
ATOM 524 C CA . PRO A 1 68 ? -4.93 1.456 4.484 1 97.56 68 PRO A CA 1
ATOM 525 C C . PRO A 1 68 ? -4.398 0.746 3.242 1 97.56 68 PRO A C 1
ATOM 527 O O . PRO A 1 68 ? -4.758 1.111 2.119 1 97.56 68 PRO A O 1
ATOM 530 N N . PHE A 1 69 ? -3.48 -0.108 3.381 1 97.75 69 PHE A N 1
ATOM 531 C CA . PHE A 1 69 ? -3.209 -1.169 2.418 1 97.75 69 PHE A CA 1
ATOM 532 C C . PHE A 1 69 ? -4.066 -2.395 2.705 1 97.75 69 PHE A C 1
ATOM 534 O O . PHE A 1 69 ? -3.953 -3.002 3.771 1 97.75 69 PHE A O 1
ATOM 541 N N . GLY A 1 70 ? -4.855 -2.715 1.745 1 96.12 70 GLY A N 1
ATOM 542 C CA . GLY A 1 70 ? -5.895 -3.676 2.078 1 96.12 70 GLY A CA 1
ATOM 543 C C . GLY A 1 70 ? -6.789 -3.217 3.213 1 96.12 70 GLY A C 1
ATOM 544 O O . GLY A 1 70 ? -7.363 -2.125 3.156 1 96.12 70 GLY A O 1
ATOM 545 N N . TRP A 1 71 ? -6.824 -4.078 4.25 1 95.12 71 TRP A N 1
ATOM 546 C CA . TRP A 1 71 ? -7.613 -3.729 5.426 1 95.12 71 TRP A CA 1
ATOM 547 C C . TRP A 1 71 ? -6.707 -3.357 6.598 1 95.12 71 TRP A C 1
ATOM 549 O O . TRP A 1 71 ? -7.18 -3.193 7.727 1 95.12 71 TRP A O 1
ATOM 559 N N . ARG A 1 72 ? -5.469 -3.223 6.375 1 96.5 72 ARG A N 1
ATOM 560 C CA . ARG A 1 72 ? -4.484 -2.896 7.402 1 96.5 72 ARG A CA 1
ATOM 561 C C . ARG A 1 72 ? -4.277 -1.389 7.504 1 96.5 72 ARG A C 1
ATOM 563 O O . ARG A 1 72 ? -3.766 -0.763 6.574 1 96.5 72 ARG A O 1
ATOM 570 N N . PRO A 1 73 ? -4.543 -0.825 8.633 1 97.06 73 PRO A N 1
ATOM 571 C CA . PRO A 1 73 ? -4.418 0.626 8.789 1 97.06 73 PRO A CA 1
ATOM 572 C C . PRO A 1 73 ? -2.99 1.123 8.57 1 97.06 73 PRO A C 1
ATOM 574 O O . PRO A 1 73 ? -2.033 0.429 8.922 1 97.06 73 PRO A O 1
ATOM 577 N N . THR A 1 74 ? -2.879 2.266 7.996 1 98.25 74 THR A N 1
ATOM 578 C CA . THR A 1 74 ? -1.613 2.967 7.812 1 98.25 74 THR A CA 1
ATOM 579 C C . THR A 1 74 ? -1.604 4.277 8.594 1 98.25 74 THR A C 1
ATOM 581 O O . THR A 1 74 ? -2.559 5.051 8.531 1 98.25 74 THR A O 1
ATOM 584 N N . THR A 1 75 ? -0.602 4.504 9.391 1 97.31 75 THR A N 1
ATOM 585 C CA . THR A 1 75 ? -0.393 5.758 10.102 1 97.31 75 THR A CA 1
ATOM 586 C C . THR A 1 75 ? 0.841 6.484 9.57 1 97.31 75 THR A C 1
ATOM 588 O O . THR A 1 75 ? 1.882 5.863 9.344 1 97.31 75 THR A O 1
ATOM 591 N N . LEU A 1 76 ? 0.711 7.727 9.336 1 97.88 76 LEU A N 1
ATOM 592 C CA . LEU A 1 76 ? 1.85 8.555 8.961 1 97.88 76 LEU A CA 1
ATOM 593 C C . LEU A 1 76 ? 2.41 9.289 10.18 1 97.88 76 LEU A C 1
ATOM 595 O O . LEU A 1 76 ? 1.655 9.859 10.969 1 97.88 76 LEU A O 1
ATOM 599 N N . VAL A 1 77 ? 3.658 9.203 10.32 1 97.69 77 VAL A N 1
ATOM 600 C CA . VAL A 1 77 ? 4.348 10.016 11.32 1 97.69 77 VAL A CA 1
ATOM 601 C C . VAL A 1 77 ? 5.199 11.078 10.625 1 97.69 77 VAL A C 1
ATOM 603 O O . VAL A 1 77 ? 6.266 10.773 10.086 1 97.69 77 VAL A O 1
ATOM 606 N N . LEU A 1 78 ? 4.73 12.305 10.727 1 96.88 78 LEU A N 1
ATOM 607 C CA . LEU A 1 78 ? 5.402 13.406 10.047 1 96.88 78 LEU A CA 1
ATOM 608 C C . LEU A 1 78 ? 6.43 14.062 10.969 1 96.88 78 LEU A C 1
ATOM 610 O O . LEU A 1 78 ? 6.125 14.383 12.117 1 96.88 78 LEU A O 1
ATOM 614 N N . THR A 1 79 ? 7.578 14.219 10.453 1 95.75 79 THR A N 1
ATOM 615 C CA . THR A 1 79 ? 8.57 15.062 11.102 1 95.75 79 THR A CA 1
ATOM 616 C C . THR A 1 79 ? 8.477 16.5 10.586 1 95.75 79 THR A C 1
ATOM 618 O O . THR A 1 79 ? 8.82 16.781 9.438 1 95.75 79 THR A O 1
ATOM 621 N N . VAL A 1 80 ? 8.047 17.391 11.438 1 95.12 80 VAL A N 1
ATOM 622 C CA . VAL A 1 80 ? 7.785 18.766 11.047 1 95.12 80 VAL A CA 1
ATOM 623 C C . VAL A 1 80 ? 8.836 19.688 11.664 1 95.12 80 VAL A C 1
ATOM 625 O O . VAL A 1 80 ? 8.945 19.781 12.891 1 95.12 80 VAL A O 1
ATOM 628 N N . ARG A 1 81 ? 9.531 20.375 10.859 1 95.19 81 ARG A N 1
ATOM 629 C CA . ARG A 1 81 ? 10.555 21.297 11.336 1 95.19 81 ARG A CA 1
ATOM 630 C C . ARG A 1 81 ? 9.945 22.609 11.82 1 95.19 81 ARG A C 1
ATOM 632 O O . ARG A 1 81 ? 8.945 23.078 11.266 1 95.19 81 ARG A O 1
ATOM 639 N N . ARG A 1 82 ? 10.664 23.141 12.844 1 95.62 82 ARG A N 1
ATOM 640 C CA . ARG A 1 82 ? 10.375 24.5 13.312 1 95.62 82 ARG A CA 1
ATOM 641 C C . ARG A 1 82 ? 11.484 25.469 12.922 1 95.62 82 ARG A C 1
ATOM 643 O O . ARG A 1 82 ? 12.664 25.125 12.984 1 95.62 82 ARG A O 1
ATOM 650 N N . TYR A 1 83 ? 11.023 26.625 12.484 1 96.25 83 TYR A N 1
ATOM 651 C CA . TYR A 1 83 ? 11.977 27.625 12.023 1 96.25 83 TYR A CA 1
ATOM 652 C C . TYR A 1 83 ? 11.906 28.875 12.891 1 96.25 83 TYR A C 1
ATOM 654 O O . TYR A 1 83 ? 10.867 29.172 13.492 1 96.25 83 TYR A O 1
ATOM 662 N N . ARG A 1 84 ? 13.008 29.5 12.93 1 96.62 84 ARG A N 1
ATOM 663 C CA . ARG A 1 84 ? 13.102 30.812 13.555 1 96.62 84 ARG A CA 1
ATOM 664 C C . ARG A 1 84 ? 13.781 31.812 12.625 1 96.62 84 ARG A C 1
ATOM 666 O O . ARG A 1 84 ? 14.836 31.516 12.055 1 96.62 84 ARG A O 1
ATOM 673 N N . CYS A 1 85 ? 13.094 32.938 12.5 1 96.75 85 CYS A N 1
ATOM 674 C CA . CYS A 1 85 ? 13.672 34 11.68 1 96.75 85 CYS A CA 1
ATOM 675 C C . CYS A 1 85 ? 14.852 34.656 12.391 1 96.75 85 CYS A C 1
ATOM 677 O O . CYS A 1 85 ? 14.758 35 13.57 1 96.75 85 CYS A O 1
ATOM 679 N N . LYS A 1 86 ? 15.891 34.938 11.68 1 92.56 86 LYS A N 1
ATOM 680 C CA . LYS A 1 86 ? 17.078 35.562 12.25 1 92.56 86 LYS A CA 1
ATOM 681 C C . LYS A 1 86 ? 16.859 37.062 12.453 1 92.56 86 LYS A C 1
ATOM 683 O O . LYS A 1 86 ? 17.469 37.656 13.344 1 92.56 86 LYS A O 1
ATOM 688 N N . GLU A 1 87 ? 16.062 37.531 11.625 1 94.56 87 GLU A N 1
ATOM 689 C CA . GLU A 1 87 ? 15.898 39 11.609 1 94.56 87 GLU A CA 1
ATOM 690 C C . GLU A 1 87 ? 14.805 39.438 12.578 1 94.56 87 GLU A C 1
ATOM 692 O O . GLU A 1 87 ? 15.039 40.281 13.445 1 94.56 87 GLU A O 1
ATOM 697 N N . CYS A 1 88 ? 13.555 38.906 12.531 1 96.81 88 CYS A N 1
ATOM 698 C CA . CYS A 1 88 ? 12.438 39.375 13.344 1 96.81 88 CYS A CA 1
ATOM 699 C C . CYS A 1 88 ? 12.141 38.406 14.469 1 96.81 88 CYS A C 1
ATOM 701 O O . CYS A 1 88 ? 11.234 38.625 15.273 1 96.81 88 CYS A O 1
ATOM 703 N N . SER A 1 89 ? 12.734 37.281 14.531 1 94.88 89 SER A N 1
ATOM 704 C CA . SER A 1 89 ? 12.633 36.281 15.602 1 94.88 89 SER A CA 1
ATOM 705 C C . SER A 1 89 ? 11.305 35.562 15.547 1 94.88 89 SER A C 1
ATOM 707 O O . SER A 1 89 ? 10.953 34.812 16.469 1 94.88 89 SER A O 1
ATOM 709 N N . HIS A 1 90 ? 10.617 35.781 14.5 1 96.25 90 HIS A N 1
ATOM 710 C CA . HIS A 1 90 ? 9.367 35.031 14.312 1 96.25 90 HIS A CA 1
ATOM 711 C C . HIS A 1 90 ? 9.617 33.531 14.18 1 96.25 90 HIS A C 1
ATOM 713 O O . HIS A 1 90 ? 10.578 33.125 13.523 1 96.25 90 HIS A O 1
ATOM 719 N N . VAL A 1 91 ? 8.727 32.688 14.883 1 96.12 91 VAL A N 1
ATOM 720 C CA . VAL A 1 91 ? 8.844 31.219 14.836 1 96.12 91 VAL A CA 1
ATOM 721 C C . VAL A 1 91 ? 7.645 30.641 14.109 1 96.12 91 VAL A C 1
ATOM 723 O O . VAL A 1 91 ? 6.508 31.078 14.312 1 96.12 91 VAL A O 1
ATOM 726 N N . TRP A 1 92 ? 7.926 29.688 13.172 1 94.94 92 TRP A N 1
ATOM 727 C CA . TRP A 1 92 ? 6.828 29.016 12.492 1 94.94 92 TRP A CA 1
ATOM 728 C C . TRP A 1 92 ? 7.168 27.547 12.242 1 94.94 92 TRP A C 1
ATOM 730 O O . TRP A 1 92 ? 8.336 27.156 12.297 1 94.94 92 TRP A O 1
ATOM 740 N N . ARG A 1 93 ? 6.07 26.734 12.086 1 93.31 93 ARG A N 1
ATOM 741 C CA . ARG A 1 93 ? 6.219 25.328 11.734 1 93.31 93 ARG A CA 1
ATOM 742 C C . ARG A 1 93 ? 6.113 25.141 10.227 1 93.31 93 ARG A C 1
ATOM 744 O O . ARG A 1 93 ? 5.324 25.812 9.562 1 93.31 93 ARG A O 1
ATOM 751 N N . HIS A 1 94 ? 6.926 24.125 9.781 1 94.19 94 HIS A N 1
ATOM 752 C CA . HIS A 1 94 ? 6.789 23.719 8.383 1 94.19 94 HIS A CA 1
ATOM 753 C C . HIS A 1 94 ? 5.336 23.391 8.047 1 94.19 94 HIS A C 1
ATOM 755 O O . HIS A 1 94 ? 4.656 22.688 8.797 1 94.19 94 HIS A O 1
ATOM 761 N N . ASP A 1 95 ? 4.891 23.938 6.969 1 93.12 95 ASP A N 1
ATOM 762 C CA . ASP A 1 95 ? 3.49 23.797 6.574 1 93.12 95 ASP A CA 1
ATOM 763 C C . ASP A 1 95 ? 3.186 22.375 6.117 1 93.12 95 ASP A C 1
ATOM 765 O O . ASP A 1 95 ? 3.846 21.844 5.219 1 93.12 95 ASP A O 1
ATOM 769 N N . THR A 1 96 ? 2.188 21.734 6.754 1 94.75 96 THR A N 1
ATOM 770 C CA . THR A 1 96 ? 1.779 20.391 6.395 1 94.75 96 THR A CA 1
ATOM 771 C C . THR A 1 96 ? 0.342 20.375 5.883 1 94.75 96 THR A C 1
ATOM 773 O O . THR A 1 96 ? -0.328 19.344 5.93 1 94.75 96 THR A O 1
ATOM 776 N N . THR A 1 97 ? -0.15 21.484 5.34 1 93.5 97 THR A N 1
ATOM 777 C CA . THR A 1 97 ? -1.555 21.609 4.973 1 93.5 97 THR A CA 1
ATOM 778 C C . THR A 1 97 ? -1.879 20.766 3.75 1 93.5 97 THR A C 1
ATOM 780 O O . THR A 1 97 ? -3.021 20.328 3.57 1 93.5 97 THR A O 1
ATOM 783 N N . ALA A 1 98 ? -0.884 20.469 2.91 1 94.94 98 ALA A N 1
ATOM 784 C CA . ALA A 1 98 ? -1.105 19.594 1.763 1 94.94 98 ALA A CA 1
ATOM 785 C C . ALA A 1 98 ? -1.513 18.188 2.211 1 94.94 98 ALA A C 1
ATOM 787 O O . ALA A 1 98 ? -2.289 17.516 1.531 1 94.94 98 ALA A O 1
ATOM 788 N N . ALA A 1 99 ? -1.003 17.812 3.34 1 95.75 99 ALA A N 1
ATOM 789 C CA . ALA A 1 99 ? -1.278 16.469 3.852 1 95.75 99 ALA A CA 1
ATOM 790 C C . ALA A 1 99 ? -2.584 16.438 4.641 1 95.75 99 ALA A C 1
ATOM 792 O O . ALA A 1 99 ? -3.365 15.492 4.523 1 95.75 99 ALA A O 1
ATOM 793 N N . ALA A 1 100 ? -2.764 17.438 5.426 1 93.75 100 ALA A N 1
ATOM 794 C CA . ALA A 1 100 ? -3.943 17.516 6.285 1 93.75 100 ALA A CA 1
ATOM 795 C C . ALA A 1 100 ? -4.145 18.953 6.793 1 93.75 100 ALA A C 1
ATOM 797 O O . ALA A 1 100 ? -3.174 19.672 7.047 1 93.75 100 ALA A O 1
ATOM 798 N N . PRO A 1 101 ? -5.41 19.344 6.977 1 90.25 101 PRO A N 1
ATOM 799 C CA . PRO A 1 101 ? -5.652 20.641 7.613 1 90.25 101 PRO A CA 1
ATOM 800 C C . PRO A 1 101 ? -5.066 20.734 9.016 1 90.25 101 PRO A C 1
ATOM 802 O O . PRO A 1 101 ? -4.711 19.703 9.609 1 90.25 101 PRO A O 1
ATOM 805 N N . PRO A 1 102 ? -4.887 21.969 9.477 1 88.38 102 PRO A N 1
ATOM 806 C CA . PRO A 1 102 ? -4.352 22.141 10.828 1 88.38 102 PRO A CA 1
ATOM 807 C C . PRO A 1 102 ? -5.141 21.359 11.875 1 88.38 102 PRO A C 1
ATOM 809 O O . PRO A 1 102 ? -6.371 21.281 11.797 1 88.38 102 PRO A O 1
ATOM 812 N N . ARG A 1 103 ? -4.453 20.641 12.727 1 85.38 103 ARG A N 1
ATOM 813 C CA . ARG A 1 103 ? -4.945 19.922 13.906 1 85.38 103 ARG A CA 1
ATOM 814 C C . ARG A 1 103 ? -5.719 18.672 13.5 1 85.38 103 ARG A C 1
ATOM 816 O O . ARG A 1 103 ? -6.227 17.953 14.359 1 85.38 103 ARG A O 1
ATOM 823 N N . ALA A 1 104 ? -5.883 18.5 12.18 1 87.75 104 ALA A N 1
ATOM 824 C CA . ALA A 1 104 ? -6.535 17.266 11.742 1 87.75 104 ALA A CA 1
ATOM 825 C C . ALA A 1 104 ? -5.695 16.047 12.094 1 87.75 104 ALA A C 1
ATOM 827 O O . ALA A 1 104 ? -4.465 16.109 12.125 1 87.75 104 ALA A O 1
ATOM 828 N N . LYS A 1 105 ? -6.367 14.93 12.297 1 90.69 105 LYS A N 1
ATOM 829 C CA . LYS A 1 105 ? -5.684 13.695 12.68 1 90.69 105 LYS A CA 1
ATOM 830 C C . LYS A 1 105 ? -5.754 12.656 11.555 1 90.69 105 LYS A C 1
ATOM 832 O O . LYS A 1 105 ? -5.203 11.562 11.688 1 90.69 105 LYS A O 1
ATOM 837 N N . ILE A 1 106 ? -6.453 13.023 10.531 1 92.56 106 ILE A N 1
ATOM 838 C CA . ILE A 1 106 ? -6.586 12.164 9.359 1 92.56 106 ILE A CA 1
ATOM 839 C C . ILE A 1 106 ? -6.062 12.883 8.125 1 92.56 106 ILE A C 1
ATOM 841 O O . ILE A 1 106 ? -6.328 14.078 7.934 1 92.56 106 ILE A O 1
ATOM 845 N N . SER A 1 107 ? -5.266 12.188 7.348 1 95.75 107 SER A N 1
ATOM 846 C CA . SER A 1 107 ? -4.789 12.789 6.105 1 95.75 107 SER A CA 1
ATOM 847 C C . SER A 1 107 ? -5.934 13.016 5.125 1 95.75 107 SER A C 1
ATOM 849 O O . SER A 1 107 ? -7.008 12.43 5.27 1 95.75 107 SER A O 1
ATOM 851 N N . ARG A 1 108 ? -5.688 13.883 4.195 1 94.06 108 ARG A N 1
ATOM 852 C CA . ARG A 1 108 ? -6.688 14.141 3.166 1 94.06 108 ARG A CA 1
ATOM 853 C C . ARG A 1 108 ? -7.043 12.859 2.416 1 94.06 108 ARG A C 1
ATOM 855 O O . ARG A 1 108 ? -8.211 12.602 2.127 1 94.06 108 ARG A O 1
ATOM 862 N N . ALA A 1 109 ? -6.074 12.086 2.105 1 95.81 109 ALA A N 1
ATOM 863 C CA . ALA A 1 109 ? -6.305 10.82 1.41 1 95.81 109 ALA A CA 1
ATOM 864 C C . ALA A 1 109 ? -7.078 9.844 2.289 1 95.81 109 ALA A C 1
ATOM 866 O O . ALA A 1 109 ? -7.945 9.109 1.801 1 95.81 109 ALA A O 1
ATOM 867 N N . GLY A 1 110 ? -6.68 9.805 3.562 1 95.06 110 GLY A N 1
ATOM 868 C CA . GLY A 1 110 ? -7.434 8.977 4.488 1 95.06 110 GLY A CA 1
ATOM 869 C C . GLY A 1 110 ? -8.898 9.367 4.582 1 95.06 110 GLY A C 1
ATOM 870 O O . GLY A 1 110 ? -9.773 8.5 4.625 1 95.06 110 GLY A O 1
ATOM 871 N N . LEU A 1 111 ? -9.148 10.602 4.625 1 91 111 LEU A N 1
ATOM 872 C CA . LEU A 1 111 ? -10.516 11.102 4.688 1 91 111 LEU A CA 1
ATOM 873 C C . LEU A 1 111 ? -11.297 10.711 3.434 1 91 111 LEU A C 1
ATOM 875 O O . LEU A 1 111 ? -12.438 10.266 3.521 1 91 111 LEU A O 1
ATOM 879 N N . ARG A 1 112 ? -10.695 10.914 2.348 1 91.94 112 ARG A N 1
ATOM 880 C CA . ARG A 1 112 ? -11.336 10.531 1.095 1 91.94 112 ARG A CA 1
ATOM 881 C C . ARG A 1 112 ? -11.664 9.047 1.078 1 91.94 112 ARG A C 1
ATOM 883 O O . ARG A 1 112 ? -12.758 8.648 0.664 1 91.94 112 ARG A O 1
ATOM 890 N N . TRP A 1 113 ? -10.75 8.312 1.516 1 94.19 113 TRP A N 1
ATOM 891 C CA . TRP A 1 113 ? -10.953 6.871 1.56 1 94.19 113 TRP A CA 1
ATOM 892 C C . TRP A 1 113 ? -12.172 6.523 2.414 1 94.19 113 TRP A C 1
ATOM 894 O O . TRP A 1 113 ? -12.984 5.68 2.029 1 94.19 113 TRP A O 1
ATOM 904 N N . GLY A 1 114 ? -12.195 7.086 3.564 1 91.38 114 GLY A N 1
ATOM 905 C CA . GLY A 1 114 ? -13.328 6.848 4.445 1 91.38 114 GLY A CA 1
ATOM 906 C C . GLY A 1 114 ? -14.656 7.254 3.838 1 91.38 114 GLY A C 1
ATOM 907 O O . GLY A 1 114 ? -15.633 6.512 3.914 1 91.38 114 GLY A O 1
ATOM 908 N N . LEU A 1 115 ? -14.68 8.383 3.219 1 88.69 115 LEU A N 1
ATOM 909 C CA . LEU A 1 115 ? -15.906 8.898 2.619 1 88.69 115 LEU A CA 1
ATOM 910 C C . LEU A 1 115 ? -16.375 8 1.482 1 88.69 115 LEU A C 1
ATOM 912 O O . LEU A 1 115 ? -17.562 7.688 1.387 1 88.69 115 LEU A O 1
ATOM 916 N N . VAL A 1 116 ? -15.445 7.625 0.715 1 89.5 116 VAL A N 1
ATOM 917 C CA . VAL A 1 116 ? -15.781 6.703 -0.365 1 89.5 116 VAL A CA 1
ATOM 918 C C . VAL A 1 116 ? -16.297 5.387 0.217 1 89.5 116 VAL A C 1
ATOM 920 O O . VAL A 1 116 ? -17.266 4.812 -0.285 1 89.5 116 VAL A O 1
ATOM 923 N N . GLY A 1 117 ? -15.641 4.945 1.255 1 89.25 117 GLY A N 1
ATOM 924 C CA . GLY A 1 117 ? -16.062 3.729 1.927 1 89.25 117 GLY A CA 1
ATOM 925 C C . GLY A 1 117 ? -17.5 3.789 2.418 1 89.25 117 GLY A C 1
ATOM 926 O O . GLY A 1 117 ? -18.25 2.826 2.266 1 89.25 117 GLY A O 1
ATOM 927 N N . ILE A 1 118 ? -17.844 4.887 2.9 1 84.81 118 ILE A N 1
ATOM 928 C CA . ILE A 1 118 ? -19.188 5.043 3.463 1 84.81 118 ILE A CA 1
ATOM 929 C C . ILE A 1 118 ? -20.203 5.23 2.338 1 84.81 118 ILE A C 1
ATOM 931 O O . ILE A 1 118 ? -21.203 4.512 2.268 1 84.81 118 ILE A O 1
ATOM 935 N N . VAL A 1 119 ? -20.016 6.105 1.479 1 84.25 119 VAL A N 1
ATOM 936 C CA . VAL A 1 119 ? -20.984 6.562 0.503 1 84.25 119 VAL A CA 1
ATOM 937 C C . VAL A 1 119 ? -21.109 5.547 -0.631 1 84.25 119 VAL A C 1
ATOM 939 O O . VAL A 1 119 ? -22.219 5.191 -1.044 1 84.25 119 VAL A O 1
ATOM 942 N N . VAL A 1 120 ? -20.016 5.098 -1.056 1 85.06 120 VAL A N 1
ATOM 943 C CA . VAL A 1 120 ? -20.016 4.219 -2.221 1 85.06 120 VAL A CA 1
ATOM 944 C C . VAL A 1 120 ? -20.031 2.76 -1.771 1 85.06 120 VAL A C 1
ATOM 946 O O . VAL A 1 120 ? -20.797 1.95 -2.314 1 85.06 120 VAL A O 1
ATOM 949 N N . GLY A 1 121 ? -19.25 2.465 -0.785 1 85 121 GLY A N 1
ATOM 950 C CA . GLY A 1 121 ? -19.109 1.088 -0.341 1 85 121 GLY A CA 1
ATOM 951 C C . GLY A 1 121 ? -20.141 0.69 0.697 1 85 121 GLY A C 1
ATOM 952 O O . GLY A 1 121 ? -20.312 -0.496 0.985 1 85 121 GLY A O 1
ATOM 953 N N . HIS A 1 122 ? -20.781 1.681 1.255 1 87.94 122 HIS A N 1
ATOM 954 C CA . HIS A 1 122 ? -21.781 1.477 2.299 1 87.94 122 HIS A CA 1
ATOM 955 C C . HIS A 1 122 ? -21.188 0.749 3.498 1 87.94 122 HIS A C 1
ATOM 957 O O . HIS A 1 122 ? -21.844 -0.111 4.094 1 87.94 122 HIS A O 1
ATOM 963 N N . LEU A 1 123 ? -19.984 1.003 3.664 1 86.88 123 LEU A N 1
ATOM 964 C CA . LEU A 1 123 ? -19.359 0.497 4.875 1 86.88 123 LEU A CA 1
ATOM 965 C C . LEU A 1 123 ? -19.922 1.178 6.113 1 86.88 123 LEU A C 1
ATOM 967 O O . LEU A 1 123 ? -20.312 2.35 6.062 1 86.88 123 LEU A O 1
ATOM 971 N N . SER A 1 124 ? -19.938 0.432 7.195 1 86.38 124 SER A N 1
ATOM 972 C CA . SER A 1 124 ? -20.328 1.036 8.469 1 86.38 124 SER A CA 1
ATOM 973 C C . SER A 1 124 ? -19.25 2.002 8.969 1 86.38 124 SER A C 1
ATOM 975 O O . SER A 1 124 ? -18.094 1.93 8.547 1 86.38 124 SER A O 1
ATOM 977 N N . MET A 1 125 ? -19.672 2.85 9.828 1 86.25 125 MET A N 1
ATOM 978 C CA . MET A 1 125 ? -18.719 3.775 10.445 1 86.25 125 MET A CA 1
ATOM 979 C C . MET A 1 125 ? -17.641 3.018 11.219 1 86.25 125 MET A C 1
ATOM 981 O O . MET A 1 125 ? -16.484 3.418 11.219 1 86.25 125 MET A O 1
ATOM 985 N N . ALA A 1 126 ? -18.031 1.978 11.812 1 86.06 126 ALA A N 1
ATOM 986 C CA . ALA A 1 126 ? -17.094 1.16 12.586 1 86.06 126 ALA A CA 1
ATOM 987 C C . ALA A 1 126 ? -16.031 0.555 11.688 1 86.06 126 ALA A C 1
ATOM 989 O O . ALA A 1 126 ? -14.852 0.512 12.047 1 86.06 126 ALA A O 1
ATOM 990 N N . ARG A 1 127 ? -16.438 0.136 10.57 1 87.5 127 ARG A N 1
ATOM 991 C CA . ARG A 1 127 ? -15.5 -0.488 9.633 1 87.5 127 ARG A CA 1
ATOM 992 C C . ARG A 1 127 ? -14.531 0.54 9.055 1 87.5 127 ARG A C 1
ATOM 994 O O . ARG A 1 127 ? -13.359 0.24 8.836 1 87.5 127 ARG A O 1
ATOM 1001 N N . VAL A 1 128 ? -15.062 1.671 8.805 1 89.06 128 VAL A N 1
ATOM 1002 C CA . VAL A 1 128 ? -14.219 2.75 8.312 1 89.06 128 VAL A CA 1
ATOM 1003 C C . VAL A 1 128 ? -13.203 3.143 9.383 1 89.06 128 VAL A C 1
ATOM 1005 O O . VAL A 1 128 ? -12.023 3.326 9.094 1 89.06 128 VAL A O 1
ATOM 1008 N N . ALA A 1 129 ? -13.695 3.271 10.602 1 89.62 129 ALA A N 1
ATOM 1009 C CA . ALA A 1 129 ? -12.805 3.59 11.711 1 89.62 129 ALA A CA 1
ATOM 1010 C C . ALA A 1 129 ? -11.711 2.535 11.859 1 89.62 129 ALA A C 1
ATOM 1012 O O . ALA A 1 129 ? -10.539 2.867 12.055 1 89.62 129 ALA A O 1
ATOM 1013 N N . GLU A 1 130 ? -12.078 1.308 11.75 1 90.44 130 GLU A N 1
ATOM 1014 C CA . GLU A 1 130 ? -11.117 0.209 11.82 1 90.44 130 GLU A CA 1
ATOM 1015 C C . GLU A 1 130 ? -10.094 0.289 10.688 1 90.44 130 GLU A C 1
ATOM 1017 O O . GLU A 1 130 ? -8.898 0.087 10.914 1 90.44 130 GLU A O 1
ATOM 1022 N N . GLY A 1 131 ? -10.547 0.568 9.539 1 92.44 131 GLY A N 1
ATOM 1023 C CA . GLY A 1 131 ? -9.672 0.669 8.383 1 92.44 131 GLY A CA 1
ATOM 1024 C C . GLY A 1 131 ? -8.672 1.81 8.484 1 92.44 131 GLY A C 1
ATOM 1025 O O . GLY A 1 131 ? -7.57 1.728 7.949 1 92.44 131 GLY A O 1
ATOM 1026 N N . LEU A 1 132 ? -9.086 2.834 9.188 1 93.19 132 LEU A N 1
ATOM 1027 C CA . LEU A 1 132 ? -8.219 3.988 9.367 1 93.19 132 LEU A CA 1
ATOM 1028 C C . LEU A 1 132 ? -7.387 3.848 10.641 1 93.19 132 LEU A C 1
ATOM 1030 O O . LEU A 1 132 ? -6.434 4.602 10.852 1 93.19 132 LEU A O 1
ATOM 1034 N N . GLY A 1 133 ? -7.707 2.879 11.406 1 92.19 133 GLY A N 1
ATOM 1035 C CA . GLY A 1 133 ? -7 2.686 12.664 1 92.19 133 GLY A CA 1
ATOM 1036 C C . GLY A 1 133 ? -7.312 3.75 13.695 1 92.19 133 GLY A C 1
ATOM 1037 O O . GLY A 1 133 ? -6.434 4.164 14.453 1 92.19 133 GLY A O 1
ATOM 1038 N N . VAL A 1 134 ? -8.484 4.281 13.648 1 88.19 134 VAL A N 1
ATOM 1039 C CA . VAL A 1 134 ? -8.883 5.309 14.602 1 88.19 134 VAL A CA 1
ATOM 1040 C C . VAL A 1 134 ? -9.977 4.766 15.523 1 88.19 134 VAL A C 1
ATOM 1042 O O . VAL A 1 134 ? -10.68 3.816 15.172 1 88.19 134 VAL A O 1
ATOM 1045 N N . ALA A 1 135 ? -9.906 5.02 16.844 1 76.12 135 ALA A N 1
ATOM 1046 C CA . ALA A 1 135 ? -10.797 4.469 17.859 1 76.12 135 ALA A CA 1
ATOM 1047 C C . ALA A 1 135 ? -12.242 4.922 17.625 1 76.12 135 ALA A C 1
ATOM 1049 O O . ALA A 1 135 ? -13.18 4.148 17.828 1 76.12 135 ALA A O 1
ATOM 1050 N N . CYS A 1 136 ? -12.508 6.238 17.719 1 63.84 136 CYS A N 1
ATOM 1051 C CA . CYS A 1 136 ? -13.914 6.621 17.734 1 63.84 136 CYS A CA 1
ATOM 1052 C C . CYS A 1 136 ? -14.242 7.52 16.547 1 63.84 136 CYS A C 1
ATOM 1054 O O . CYS A 1 136 ? -13.367 8.211 16.031 1 63.84 136 CYS A O 1
ATOM 1056 N N . TRP A 1 137 ? -15.523 7.191 16.078 1 54.41 137 TRP A N 1
ATOM 1057 C CA . TRP A 1 137 ? -16.156 7.926 14.977 1 54.41 137 TRP A CA 1
ATOM 1058 C C . TRP A 1 137 ? -16.141 9.422 15.25 1 54.41 137 TRP A C 1
ATOM 1060 O O . TRP A 1 137 ? -16.047 10.234 14.32 1 54.41 137 TRP A O 1
ATOM 1070 N N . GLY A 1 138 ? -16.359 9.758 16.469 1 55.53 138 GLY A N 1
ATOM 1071 C CA . GLY A 1 138 ? -16.266 11.18 16.75 1 55.53 138 GLY A CA 1
ATOM 1072 C C . GLY A 1 138 ? -15 11.805 16.188 1 55.53 138 GLY A C 1
ATOM 1073 O O . GLY A 1 138 ? -15.016 12.953 15.727 1 55.53 138 GLY A O 1
ATOM 1074 N N . CYS A 1 139 ? -14.047 10.922 16.109 1 54.47 139 CYS A N 1
ATOM 1075 C CA . CYS A 1 139 ? -12.789 11.414 15.57 1 54.47 139 CYS A CA 1
ATOM 1076 C C . CYS A 1 139 ? -12.875 11.602 14.062 1 54.47 139 CYS A C 1
ATOM 1078 O O . CYS A 1 139 ? -12.383 12.594 13.523 1 54.47 139 CYS A O 1
ATOM 1080 N N . VAL A 1 140 ? -13.516 10.57 13.562 1 57.12 140 VAL A N 1
ATOM 1081 C CA . VAL A 1 140 ? -13.734 10.703 12.125 1 57.12 140 VAL A CA 1
ATOM 1082 C C . VAL A 1 140 ? -14.656 11.883 11.836 1 57.12 140 VAL A C 1
ATOM 1084 O O . VAL A 1 140 ? -14.422 12.648 10.898 1 57.12 140 VAL A O 1
ATOM 1087 N N . ARG A 1 141 ? -15.695 11.93 12.695 1 53.28 141 ARG A N 1
ATOM 1088 C CA . ARG A 1 141 ? -16.656 13.016 12.562 1 53.28 141 ARG A CA 1
ATOM 1089 C C . ARG A 1 141 ? -15.992 14.367 12.797 1 53.28 141 ARG A C 1
ATOM 1091 O O . ARG A 1 141 ? -16.281 15.336 12.094 1 53.28 141 ARG A O 1
ATOM 1098 N N . CYS A 1 142 ? -15.406 14.445 13.961 1 50.94 142 CYS A N 1
ATOM 1099 C CA . CYS A 1 142 ? -14.695 15.695 14.219 1 50.94 142 CYS A CA 1
ATOM 1100 C C . CYS A 1 142 ? -13.781 16.062 13.055 1 50.94 142 CYS A C 1
ATOM 1102 O O . CYS A 1 142 ? -13.586 17.234 12.758 1 50.94 142 CYS A O 1
ATOM 1104 N N . TRP A 1 143 ? -13.422 15.008 12.578 1 47.16 143 TRP A N 1
ATOM 1105 C CA . TRP A 1 143 ? -12.492 15.164 11.469 1 47.16 143 TRP A CA 1
ATOM 1106 C C . TRP A 1 143 ? -13.227 15.609 10.203 1 47.16 143 TRP A C 1
ATOM 1108 O O . TRP A 1 143 ? -12.75 16.484 9.477 1 47.16 143 TRP A O 1
ATOM 1118 N N . ALA A 1 144 ? -14.352 14.852 10.039 1 46.53 144 ALA A N 1
ATOM 1119 C CA . ALA A 1 144 ? -15.195 15.305 8.93 1 46.53 144 ALA A CA 1
ATOM 1120 C C . ALA A 1 144 ? -15.875 16.625 9.266 1 46.53 144 ALA A C 1
ATOM 1122 O O . ALA A 1 144 ? -16.391 17.312 8.383 1 46.53 144 ALA A O 1
ATOM 1123 N N . GLY A 1 145 ? -16.156 16.844 10.609 1 41.34 145 GLY A N 1
ATOM 1124 C CA . GLY A 1 145 ? -16.891 18 11.086 1 41.34 145 GLY A CA 1
ATOM 1125 C C . GLY A 1 145 ? -16.281 19.312 10.641 1 41.34 145 GLY A C 1
ATOM 1126 O O . GLY A 1 145 ? -16.641 20.375 11.141 1 41.34 145 GLY A O 1
ATOM 1127 N N . CYS A 1 146 ? -15.234 19.406 10.188 1 38.66 146 CYS A N 1
ATOM 1128 C CA . CYS A 1 146 ? -14.961 20.828 9.984 1 38.66 146 CYS A CA 1
ATOM 1129 C C . CYS A 1 146 ? -16.203 21.547 9.445 1 38.66 146 CYS A C 1
ATOM 1131 O O . CYS A 1 146 ? -16.469 22.688 9.828 1 38.66 146 CYS A O 1
ATOM 1133 N N . ARG A 1 147 ? -16.766 21.141 8.266 1 38.62 147 ARG A N 1
ATOM 1134 C CA . ARG A 1 147 ? -17.766 22.109 7.793 1 38.62 147 ARG A CA 1
ATOM 1135 C C . ARG A 1 147 ? -19.109 21.875 8.469 1 38.62 147 ARG A C 1
ATOM 1137 O O . ARG A 1 147 ? -20.078 21.484 7.816 1 38.62 147 ARG A O 1
ATOM 1144 N N . GLN A 1 148 ? -19.188 21.141 9.547 1 37 148 GLN A N 1
ATOM 1145 C CA . GLN A 1 148 ? -20.562 21.188 10.047 1 37 148 GLN A CA 1
ATOM 1146 C C . GLN A 1 148 ? -20.891 22.531 10.664 1 37 148 GLN A C 1
ATOM 1148 O O . GLN A 1 148 ? -20.25 22.953 11.641 1 37 148 GLN A O 1
ATOM 1153 N N . ARG A 1 149 ? -21.375 23.484 9.875 1 36 149 ARG A N 1
ATOM 1154 C CA . ARG A 1 149 ? -22.141 24.562 10.508 1 36 149 ARG A CA 1
ATOM 1155 C C . ARG A 1 149 ? -23.172 24 11.477 1 36 149 ARG A C 1
ATOM 1157 O O . ARG A 1 149 ? -23.906 23.062 11.141 1 36 149 ARG A O 1
ATOM 1164 N N . ARG A 1 150 ? -23.062 24.109 12.781 1 34.69 150 ARG A N 1
ATOM 1165 C CA . ARG A 1 150 ? -23.984 23.875 13.883 1 34.69 150 ARG A CA 1
ATOM 1166 C C . ARG A 1 150 ? -25.375 24.375 13.539 1 34.69 150 ARG A C 1
ATOM 1168 O O . ARG A 1 150 ? -25.594 25.578 13.422 1 34.69 150 ARG A O 1
ATOM 1175 N N . ALA A 1 151 ? -26.422 23.641 12.844 1 35.16 151 ALA A N 1
ATOM 1176 C CA . ALA A 1 151 ? -27.766 24.156 13.086 1 35.16 151 ALA A CA 1
ATOM 1177 C C . ALA A 1 151 ? -28.188 23.938 14.539 1 35.16 151 ALA A C 1
ATOM 1179 O O . ALA A 1 151 ? -27.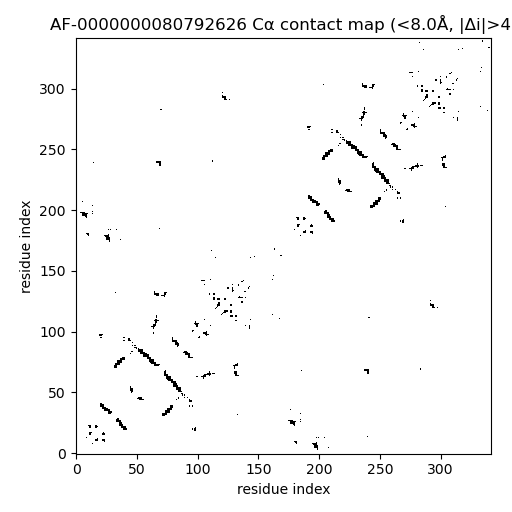859 22.906 15.133 1 35.16 151 ALA A O 1
ATOM 1180 N N . PRO A 1 152 ? -28.75 24.906 15.258 1 34.47 152 PRO A N 1
ATOM 1181 C CA . PRO A 1 152 ? -29.125 24.953 16.672 1 34.47 152 PRO A CA 1
ATOM 1182 C C . PRO A 1 152 ? -29.812 23.688 17.141 1 34.47 152 PRO A C 1
ATOM 1184 O O . PRO A 1 152 ? -29.469 23.156 18.203 1 34.47 152 PRO A O 1
ATOM 1187 N N . HIS A 1 153 ? -31.156 23.484 17.062 1 32.78 153 HIS A N 1
ATOM 1188 C CA . HIS A 1 153 ? -32.125 22.953 18.016 1 32.78 153 HIS A CA 1
ATOM 1189 C C . HIS A 1 153 ? -32.062 21.438 18.109 1 32.78 153 HIS A C 1
ATOM 1191 O O . HIS A 1 153 ? -31.734 20.875 19.156 1 32.78 153 HIS A O 1
ATOM 1197 N N . ARG A 1 154 ? -33.5 20.547 18.047 1 34.44 154 ARG A N 1
ATOM 1198 C CA . ARG A 1 154 ? -34.062 19.25 18.422 1 34.44 154 ARG A CA 1
ATOM 1199 C C . ARG A 1 154 ? -33.438 18.125 17.578 1 34.44 154 ARG A C 1
ATOM 1201 O O . ARG A 1 154 ? -33.688 18.047 16.375 1 34.44 154 ARG A O 1
ATOM 1208 N N . ARG A 1 155 ? -32.375 17.578 17.719 1 34.66 155 ARG A N 1
ATOM 1209 C CA . ARG A 1 155 ? -31.406 17.297 16.672 1 34.66 155 ARG A CA 1
ATOM 1210 C C . ARG A 1 155 ? -31.672 15.961 16 1 34.66 155 ARG A C 1
ATOM 1212 O O . ARG A 1 155 ? -31.594 14.914 16.641 1 34.66 155 ARG A O 1
ATOM 1219 N N . PRO A 1 156 ? -32.625 15.812 14.945 1 36.25 156 PRO A N 1
ATOM 1220 C CA . PRO A 1 156 ? -32.938 14.539 14.305 1 36.25 156 PRO A CA 1
ATOM 1221 C C . PRO A 1 156 ? -31.672 13.719 13.992 1 36.25 156 PRO A C 1
ATOM 1223 O O . PRO A 1 156 ? -30.562 14.25 13.992 1 36.25 156 PRO A O 1
ATOM 1226 N N . PRO A 1 157 ? -31.875 12.336 13.773 1 35.03 157 PRO A N 1
ATOM 1227 C CA . PRO A 1 157 ? -30.812 11.406 13.414 1 35.03 157 PRO A CA 1
ATOM 1228 C C . PRO A 1 157 ? -29.797 12.016 12.438 1 35.03 157 PRO A C 1
ATOM 1230 O O . PRO A 1 157 ? -30.188 12.727 11.508 1 35.03 157 PRO A O 1
ATOM 1233 N N . VAL A 1 158 ? -28.781 12.484 12.945 1 33.59 158 VAL A N 1
ATOM 1234 C CA . VAL A 1 158 ? -27.688 13.203 12.305 1 33.59 158 VAL A CA 1
ATOM 1235 C C . VAL A 1 158 ? -27.438 12.633 10.906 1 33.59 158 VAL A C 1
ATOM 1237 O O . VAL A 1 158 ? -27.156 11.445 10.75 1 33.59 158 VAL A O 1
ATOM 1240 N N . GLN A 1 159 ? -28.453 12.906 10.047 1 32.12 159 GLN A N 1
ATOM 1241 C CA . GLN A 1 159 ? -28.109 12.633 8.656 1 32.12 159 GLN A CA 1
ATOM 1242 C C . GLN A 1 159 ? -26.75 13.234 8.289 1 32.12 159 GLN A C 1
ATOM 1244 O O . GLN A 1 159 ? -26.531 14.43 8.484 1 32.12 159 GLN A O 1
ATOM 1249 N N . LEU A 1 160 ? -25.766 12.5 8.578 1 32.25 160 LEU A N 1
ATOM 1250 C CA . LEU A 1 160 ? -24.406 12.883 8.211 1 32.25 160 LEU A CA 1
ATOM 1251 C C . LEU A 1 160 ? -24.344 13.297 6.746 1 32.25 160 LEU A C 1
ATOM 1253 O O . LEU A 1 160 ? -24.672 12.508 5.855 1 32.25 160 LEU A O 1
ATOM 1257 N N . LEU A 1 161 ? -24.766 14.555 6.484 1 30.47 161 LEU A N 1
ATOM 1258 C CA . LEU A 1 161 ? -24.516 15.047 5.133 1 30.47 161 LEU A CA 1
ATOM 1259 C C . LEU A 1 161 ? -23.047 15.328 4.914 1 30.47 161 LEU A C 1
ATOM 1261 O O . LEU A 1 161 ? -22.438 16.125 5.645 1 30.47 161 LEU A O 1
ATOM 1265 N N . VAL A 1 162 ? -22.406 14.383 4.492 1 34.38 162 VAL A N 1
ATOM 1266 C CA . VAL A 1 162 ? -21 14.547 4.137 1 34.38 162 VAL A CA 1
ATOM 1267 C C . VAL A 1 162 ? -20.875 15.461 2.918 1 34.38 162 VAL A C 1
ATOM 1269 O O . VAL A 1 162 ? -21.484 15.203 1.878 1 34.38 162 VAL A O 1
ATOM 1272 N N . VAL A 1 163 ? -20.656 16.734 3.158 1 32.75 163 VAL A N 1
ATOM 1273 C CA . VAL A 1 163 ? -20.359 17.641 2.049 1 32.75 163 VAL A CA 1
ATOM 1274 C C . VAL A 1 163 ? -18.969 17.359 1.515 1 32.75 163 VAL A C 1
ATOM 1276 O O . VAL A 1 163 ? -17.984 17.438 2.26 1 32.75 163 VAL A O 1
ATOM 1279 N N . LEU A 1 164 ? -18.891 16.578 0.481 1 39.16 164 LEU A N 1
ATOM 1280 C CA . LEU A 1 164 ? -17.625 16.281 -0.2 1 39.16 164 LEU A CA 1
ATOM 1281 C C . LEU A 1 164 ? -17.078 17.516 -0.897 1 39.16 164 LEU A C 1
ATOM 1283 O O . LEU A 1 164 ? -17.844 18.328 -1.425 1 39.16 164 LEU A O 1
ATOM 1287 N N . PRO A 1 165 ? -15.906 17.969 -0.475 1 35.69 165 PRO A N 1
ATOM 1288 C CA . PRO A 1 165 ? -15.391 19.062 -1.309 1 35.69 165 PRO A CA 1
ATOM 1289 C C . PRO A 1 165 ? -15.5 18.75 -2.803 1 35.69 165 PRO A C 1
ATOM 1291 O O . PRO A 1 165 ? -15.469 17.594 -3.207 1 35.69 165 PRO A O 1
ATOM 1294 N N . ARG A 1 166 ? -15.922 19.812 -3.596 1 39.16 166 ARG A N 1
ATOM 1295 C CA . ARG A 1 166 ? -16.172 19.734 -5.031 1 39.16 166 ARG A CA 1
ATOM 1296 C C . ARG A 1 166 ? -15.047 18.984 -5.738 1 39.16 166 ARG A C 1
ATOM 1298 O O . ARG A 1 166 ? -15.289 18.312 -6.754 1 39.16 166 ARG A O 1
ATOM 1305 N N . ASP A 1 167 ? -13.883 19.062 -5.371 1 34.72 167 ASP A N 1
ATOM 1306 C CA . ASP A 1 167 ? -12.797 18.5 -6.16 1 34.72 167 ASP A CA 1
ATOM 1307 C C . ASP A 1 167 ? -12.719 16.984 -5.977 1 34.72 167 ASP A C 1
ATOM 1309 O O . ASP A 1 167 ? -11.914 16.312 -6.629 1 34.72 167 ASP A O 1
ATOM 1313 N N . VAL A 1 168 ? -13.195 16.516 -4.91 1 37 168 VAL A N 1
ATOM 1314 C CA . VAL A 1 168 ? -13.055 15.086 -4.668 1 37 168 VAL A CA 1
ATOM 1315 C C . VAL A 1 168 ? -13.969 14.305 -5.605 1 37 168 VAL A C 1
ATOM 1317 O O . VAL A 1 168 ? -13.695 13.148 -5.934 1 37 168 VAL A O 1
ATOM 1320 N N . VAL A 1 169 ? -15.258 14.766 -5.871 1 34.84 169 VAL A N 1
ATOM 1321 C CA . VAL A 1 169 ? -16.172 14 -6.719 1 34.84 169 VAL A CA 1
ATOM 1322 C C . VAL A 1 169 ? -15.672 14.016 -8.164 1 34.84 169 VAL A C 1
ATOM 1324 O O . VAL A 1 169 ? -16.109 13.211 -8.984 1 34.84 169 VAL A O 1
ATOM 1327 N N . ASN A 1 170 ? -15.102 15 -8.641 1 29.83 170 ASN A N 1
ATOM 1328 C CA . ASN A 1 170 ? -14.852 15.094 -10.078 1 29.83 170 ASN A CA 1
ATOM 1329 C C . ASN A 1 170 ? -13.641 14.273 -10.492 1 29.83 170 ASN A C 1
ATOM 1331 O O . ASN A 1 170 ? -13.211 14.336 -11.641 1 29.83 170 ASN A O 1
ATOM 1335 N N . SER A 1 171 ? -12.805 13.859 -9.609 1 24.72 171 SER A N 1
ATOM 1336 C CA . SER A 1 171 ? -11.773 13.125 -10.328 1 24.72 171 SER A CA 1
ATOM 1337 C C . SER A 1 171 ? -12.164 11.664 -10.523 1 24.72 171 SER A C 1
ATOM 1339 O O . SER A 1 171 ? -12.789 11.062 -9.648 1 24.72 171 SER A O 1
ATOM 1341 N N . MET B 1 1 ? 9.391 8.703 23.656 1 36.34 1 MET B N 1
ATOM 1342 C CA . MET B 1 1 ? 8.641 7.969 22.641 1 36.34 1 MET B CA 1
ATOM 1343 C C . MET B 1 1 ? 9.359 6.68 22.266 1 36.34 1 MET B C 1
ATOM 1345 O O . MET B 1 1 ? 10.57 6.684 22.047 1 36.34 1 MET B O 1
ATOM 1349 N N . PRO B 1 2 ? 9.031 5.523 22.562 1 42.16 2 PRO B N 1
ATOM 1350 C CA . PRO 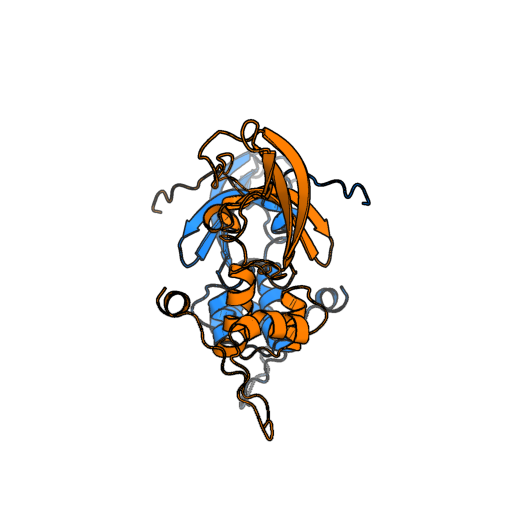B 1 2 ? 9.828 4.328 22.297 1 42.16 2 PRO B CA 1
ATOM 1351 C C . PRO B 1 2 ? 10.484 4.344 20.922 1 42.16 2 PRO B C 1
ATOM 1353 O O . PRO B 1 2 ? 9.977 4.996 20 1 42.16 2 PRO B O 1
ATOM 1356 N N . ASP B 1 3 ? 11.805 4.32 20.844 1 47.16 3 ASP B N 1
ATOM 1357 C CA . ASP B 1 3 ? 12.688 4.293 19.688 1 47.16 3 ASP B CA 1
ATOM 1358 C C . ASP B 1 3 ? 12.117 3.4 18.578 1 47.16 3 ASP B C 1
ATOM 1360 O O . ASP B 1 3 ? 12.453 2.217 18.5 1 47.16 3 ASP B O 1
ATOM 1364 N N . ALA B 1 4 ? 10.883 3.336 18.5 1 58.94 4 ALA B N 1
ATOM 1365 C CA . ALA B 1 4 ? 10.406 2.42 17.469 1 58.94 4 ALA B CA 1
ATOM 1366 C C . ALA B 1 4 ? 11.273 2.496 16.219 1 58.94 4 ALA B C 1
ATOM 1368 O O . ALA B 1 4 ? 11.641 3.588 15.766 1 58.94 4 ALA B O 1
ATOM 1369 N N . THR B 1 5 ? 12.148 1.559 16.078 1 81.12 5 THR B N 1
ATOM 1370 C CA . THR B 1 5 ? 13.195 1.444 15.07 1 81.12 5 THR B CA 1
ATOM 1371 C C . THR B 1 5 ? 12.586 1.349 13.672 1 81.12 5 THR B C 1
ATOM 1373 O O . THR B 1 5 ? 11.891 0.383 13.359 1 81.12 5 THR B O 1
ATOM 1376 N N . PHE B 1 6 ? 12.391 2.488 13.109 1 92.69 6 PHE B N 1
ATOM 1377 C CA . PHE B 1 6 ? 12.008 2.531 11.703 1 92.69 6 PHE B CA 1
ATOM 1378 C C . PHE B 1 6 ? 13.078 1.897 10.828 1 92.69 6 PHE B C 1
ATOM 1380 O O . PHE B 1 6 ? 14.273 2.076 11.07 1 92.69 6 PHE B O 1
ATOM 1387 N N . THR B 1 7 ? 12.594 1.056 9.961 1 95.81 7 THR B N 1
ATOM 1388 C CA . THR B 1 7 ? 13.492 0.494 8.953 1 95.81 7 THR B CA 1
ATOM 1389 C C . THR B 1 7 ? 13.367 1.255 7.637 1 95.81 7 THR B C 1
ATOM 1391 O O . THR B 1 7 ? 12.492 2.102 7.48 1 95.81 7 THR B O 1
ATOM 1394 N N . ARG B 1 8 ? 14.305 1.003 6.746 1 96.56 8 ARG B N 1
ATOM 1395 C CA . ARG B 1 8 ? 14.242 1.63 5.43 1 96.56 8 ARG B CA 1
ATOM 1396 C C . ARG B 1 8 ? 12.961 1.249 4.703 1 96.56 8 ARG B C 1
ATOM 1398 O O . ARG B 1 8 ? 12.539 0.092 4.742 1 96.56 8 ARG B O 1
ATOM 1405 N N . PRO B 1 9 ? 12.453 2.223 4 1 97.25 9 PRO B N 1
ATOM 1406 C CA . PRO B 1 9 ? 11.25 1.896 3.23 1 97.25 9 PRO B CA 1
ATOM 1407 C C . PRO B 1 9 ? 11.477 0.755 2.24 1 97.25 9 PRO B C 1
ATOM 1409 O O . PRO B 1 9 ? 12.508 0.711 1.568 1 97.25 9 PRO B O 1
ATOM 1412 N N . ASP B 1 10 ? 10.586 -0.151 2.227 1 97.88 10 ASP B N 1
ATOM 1413 C CA . ASP B 1 10 ? 10.641 -1.324 1.36 1 97.88 10 ASP B CA 1
ATOM 1414 C C . ASP B 1 10 ? 9.242 -1.735 0.901 1 97.88 10 ASP B C 1
ATOM 1416 O O . ASP B 1 10 ? 8.43 -2.191 1.706 1 97.88 10 ASP B O 1
ATOM 1420 N N . LEU B 1 11 ? 9.055 -1.609 -0.383 1 97.81 11 LEU B N 1
ATOM 1421 C CA . LEU B 1 11 ? 7.727 -1.871 -0.936 1 97.81 11 LEU B CA 1
ATOM 1422 C C . LEU B 1 11 ? 7.352 -3.34 -0.774 1 97.81 11 LEU B C 1
ATOM 1424 O O . LEU B 1 11 ? 6.184 -3.664 -0.545 1 97.81 11 LEU B O 1
ATOM 1428 N N . THR B 1 12 ? 8.297 -4.273 -0.818 1 98.25 12 THR B N 1
ATOM 1429 C CA . THR B 1 12 ? 8.047 -5.707 -0.685 1 98.25 12 THR B CA 1
ATOM 1430 C C . THR B 1 12 ? 7.445 -6.027 0.68 1 98.25 12 THR B C 1
ATOM 1432 O O . THR B 1 12 ? 6.414 -6.699 0.769 1 98.25 12 THR B O 1
ATOM 1435 N N . THR B 1 13 ? 8.055 -5.473 1.682 1 97.56 13 THR B N 1
ATOM 1436 C CA . THR B 1 13 ? 7.613 -5.797 3.033 1 97.56 13 THR B CA 1
ATOM 1437 C C . THR B 1 13 ? 6.375 -4.988 3.404 1 97.56 13 THR B C 1
ATOM 1439 O O . THR B 1 13 ? 5.504 -5.469 4.133 1 97.56 13 THR B O 1
ATOM 1442 N N . PHE B 1 14 ? 6.328 -3.754 2.863 1 98.12 14 PHE B N 1
ATOM 1443 C CA . PHE B 1 14 ? 5.141 -2.949 3.133 1 98.12 14 PHE B CA 1
ATOM 1444 C C . PHE B 1 14 ? 3.891 -3.633 2.598 1 98.12 14 PHE B C 1
ATOM 1446 O O . PHE B 1 14 ? 2.848 -3.635 3.254 1 98.12 14 PHE B O 1
ATOM 1453 N N . THR B 1 15 ? 3.98 -4.203 1.446 1 97.88 15 THR B N 1
ATOM 1454 C CA . THR B 1 15 ? 2.84 -4.867 0.825 1 97.88 15 THR B CA 1
ATOM 1455 C C . THR B 1 15 ? 2.748 -6.32 1.278 1 97.88 15 THR B C 1
ATOM 1457 O O . THR B 1 15 ? 1.931 -7.086 0.763 1 97.88 15 THR B O 1
ATOM 1460 N N . ARG B 1 16 ? 3.639 -6.793 2.096 1 96.75 16 ARG B N 1
ATOM 1461 C CA . ARG B 1 16 ? 3.684 -8.133 2.68 1 96.75 16 ARG B CA 1
ATOM 1462 C C . ARG B 1 16 ? 3.863 -9.195 1.602 1 96.75 16 ARG B C 1
ATOM 1464 O O . ARG B 1 16 ? 3.357 -10.312 1.732 1 96.75 16 ARG B O 1
ATOM 1471 N N . LEU B 1 17 ? 4.488 -8.836 0.576 1 98 17 LEU B N 1
ATOM 1472 C CA . LEU B 1 17 ? 4.707 -9.781 -0.512 1 98 17 LEU B CA 1
ATOM 1473 C C . LEU B 1 17 ? 5.82 -10.758 -0.163 1 98 17 LEU B C 1
ATOM 1475 O O . LEU B 1 17 ? 5.906 -11.844 -0.745 1 98 17 LEU B O 1
ATOM 1479 N N . ASP B 1 18 ? 6.664 -10.352 0.796 1 97.06 18 ASP B N 1
ATOM 1480 C CA . ASP B 1 18 ? 7.688 -11.273 1.279 1 97.06 18 ASP B CA 1
ATOM 1481 C C . ASP B 1 18 ? 7.059 -12.547 1.848 1 97.06 18 ASP B C 1
ATOM 1483 O O . ASP B 1 18 ? 7.594 -13.641 1.674 1 97.06 18 ASP B O 1
ATOM 1487 N N . GLY B 1 19 ? 5.871 -12.352 2.422 1 95.5 19 GLY B N 1
ATOM 1488 C CA . GLY B 1 19 ? 5.156 -13.5 2.965 1 95.5 19 GLY B CA 1
ATOM 1489 C C . GLY B 1 19 ? 4.609 -14.422 1.894 1 95.5 19 GLY B C 1
ATOM 1490 O O . GLY B 1 19 ? 4.227 -15.555 2.182 1 95.5 19 GLY B O 1
ATOM 1491 N N . LEU B 1 20 ? 4.602 -13.992 0.739 1 96.31 20 LEU B N 1
ATOM 1492 C CA . LEU B 1 20 ? 4.121 -14.781 -0.391 1 96.31 20 LEU B CA 1
ATOM 1493 C C . LEU B 1 20 ? 5.285 -15.281 -1.237 1 96.31 20 LEU B C 1
ATOM 1495 O O . LEU B 1 20 ? 5.082 -15.812 -2.33 1 96.31 20 LEU B O 1
ATOM 1499 N N . GLY B 1 21 ? 6.465 -15.031 -0.76 1 96.31 21 GLY B N 1
ATOM 1500 C CA . GLY B 1 21 ? 7.652 -15.461 -1.479 1 96.31 21 GLY B CA 1
ATOM 1501 C C . GLY B 1 21 ? 8 -14.562 -2.65 1 96.31 21 GLY B C 1
ATOM 1502 O O . GLY B 1 21 ? 8.617 -15.008 -3.621 1 96.31 21 GLY B O 1
ATOM 1503 N N . LEU B 1 22 ? 7.57 -13.352 -2.633 1 98 22 LEU B N 1
ATOM 1504 C CA . LEU B 1 22 ? 7.773 -12.453 -3.76 1 98 22 LEU B CA 1
ATOM 1505 C C . LEU B 1 22 ? 8.609 -11.242 -3.348 1 98 22 LEU B C 1
ATOM 1507 O O . LEU B 1 22 ? 8.625 -10.867 -2.174 1 98 22 LEU B O 1
ATOM 1511 N N . GLU B 1 23 ? 9.312 -10.75 -4.324 1 98.25 23 GLU B N 1
ATOM 1512 C CA . GLU B 1 23 ? 10.031 -9.492 -4.203 1 98.25 23 GLU B CA 1
ATOM 1513 C C . GLU B 1 23 ? 9.617 -8.508 -5.301 1 98.25 23 GLU B C 1
ATOM 1515 O O . GLU B 1 23 ? 9.578 -8.867 -6.477 1 98.25 23 GLU B O 1
ATOM 1520 N N . VAL B 1 24 ? 9.273 -7.324 -4.852 1 98.44 24 VAL B N 1
ATOM 1521 C CA . VAL B 1 24 ? 8.906 -6.301 -5.82 1 98.44 24 VAL B CA 1
ATOM 1522 C C . VAL B 1 24 ? 10.156 -5.77 -6.516 1 98.44 24 VAL B C 1
ATOM 1524 O O . VAL B 1 24 ? 11.109 -5.348 -5.855 1 98.44 24 VAL B O 1
ATOM 1527 N N . THR B 1 25 ? 10.156 -5.758 -7.816 1 97.69 25 THR B N 1
ATOM 1528 C CA . THR B 1 25 ? 11.312 -5.32 -8.586 1 97.69 25 THR B CA 1
ATOM 1529 C C . THR B 1 25 ? 10.992 -4.055 -9.375 1 97.69 25 THR B C 1
ATOM 1531 O O . THR B 1 25 ? 11.891 -3.404 -9.906 1 97.69 25 THR B O 1
ATOM 1534 N N . GLY B 1 26 ? 9.789 -3.732 -9.461 1 97.94 26 GLY B N 1
ATOM 1535 C CA . GLY B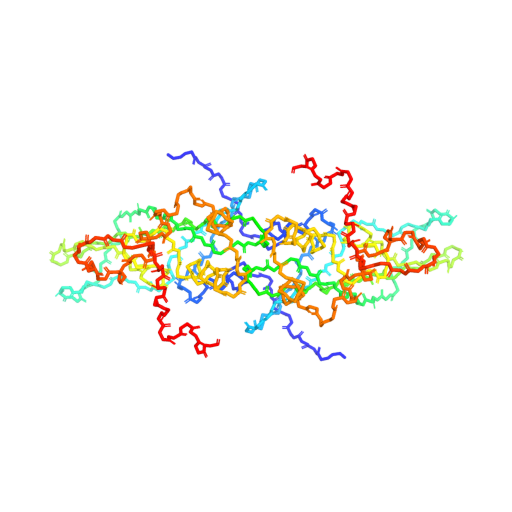 1 26 ? 9.367 -2.557 -10.203 1 97.94 26 GLY B CA 1
ATOM 1536 C C . GLY B 1 26 ? 7.926 -2.168 -9.93 1 97.94 26 GLY B C 1
ATOM 1537 O O . GLY B 1 26 ? 7.164 -2.951 -9.352 1 97.94 26 GLY B O 1
ATOM 1538 N N . GLN B 1 27 ? 7.633 -0.921 -10.297 1 98.12 27 GLN B N 1
ATOM 1539 C CA . GLN B 1 27 ? 6.258 -0.462 -10.148 1 98.12 27 GLN B CA 1
ATOM 1540 C C . GLN B 1 27 ? 5.82 0.372 -11.352 1 98.12 27 GLN B C 1
ATOM 1542 O O . GLN B 1 27 ? 6.637 1.074 -11.953 1 98.12 27 GLN B O 1
ATOM 1547 N N . LEU B 1 28 ? 4.645 0.164 -11.703 1 97.5 28 LEU B N 1
ATOM 1548 C CA . LEU B 1 28 ? 3.926 0.997 -12.664 1 97.5 28 LEU B CA 1
ATOM 1549 C C . LEU B 1 28 ? 2.666 1.587 -12.039 1 97.5 28 LEU B C 1
ATOM 1551 O O . LEU B 1 28 ? 1.747 0.852 -11.672 1 97.5 28 LEU B O 1
ATOM 1555 N N . LEU B 1 29 ? 2.662 2.961 -11.984 1 96.06 29 LEU B N 1
ATOM 1556 C CA . LEU B 1 29 ? 1.565 3.629 -11.289 1 96.06 29 LEU B CA 1
ATOM 1557 C C . LEU B 1 29 ? 0.685 4.395 -12.266 1 96.06 29 LEU B C 1
ATOM 1559 O O . LEU B 1 29 ? 1.15 5.32 -12.938 1 96.06 29 LEU B O 1
ATOM 1563 N N . GLU B 1 30 ? -0.483 3.887 -12.312 1 93.75 30 GLU B N 1
ATOM 1564 C CA . GLU B 1 30 ? -1.522 4.574 -13.078 1 93.75 30 GLU B CA 1
ATOM 1565 C C . GLU B 1 30 ? -2.527 5.25 -12.148 1 93.75 30 GLU B C 1
ATOM 1567 O O . GLU B 1 30 ? -2.582 4.949 -10.953 1 93.75 30 GLU B O 1
ATOM 1572 N N . PRO B 1 31 ? -3.303 6.227 -12.68 1 91.69 31 PRO B N 1
ATOM 1573 C CA . PRO B 1 31 ? -4.25 6.941 -11.828 1 91.69 31 PRO B CA 1
ATOM 1574 C C . PRO B 1 31 ? -5.266 6.012 -11.164 1 91.69 31 PRO B C 1
ATOM 1576 O O . PRO B 1 31 ? -5.645 6.223 -10.008 1 91.69 31 PRO B O 1
ATOM 1579 N N . ASP B 1 32 ? -5.629 4.957 -11.82 1 91.81 32 ASP B N 1
ATOM 1580 C CA . ASP B 1 32 ? -6.734 4.156 -11.312 1 91.81 32 ASP B CA 1
ATOM 1581 C C . ASP B 1 32 ? -6.25 2.7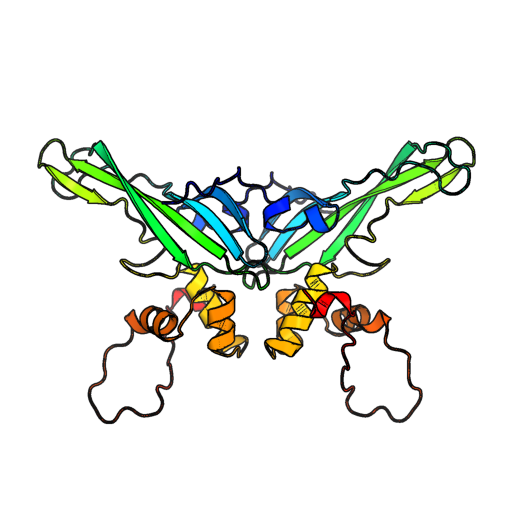87 -10.844 1 91.81 32 ASP B C 1
ATOM 1583 O O . ASP B 1 32 ? -7.047 1.971 -10.375 1 91.81 32 ASP B O 1
ATOM 1587 N N . ARG B 1 33 ? -4.93 2.547 -11.047 1 95.25 33 ARG B N 1
ATOM 1588 C CA . ARG B 1 33 ? -4.422 1.254 -10.602 1 95.25 33 ARG B CA 1
ATOM 1589 C C . ARG B 1 33 ? -2.906 1.281 -10.461 1 95.25 33 ARG B C 1
ATOM 1591 O O . ARG B 1 33 ? -2.24 2.168 -11 1 95.25 33 ARG B O 1
ATOM 1598 N N . SER B 1 34 ? -2.426 0.361 -9.688 1 97.44 34 SER B N 1
ATOM 1599 C CA . SER B 1 34 ? -0.993 0.122 -9.539 1 97.44 34 SER B CA 1
ATOM 1600 C C . SER B 1 34 ? -0.617 -1.281 -10.008 1 97.44 34 SER B C 1
ATOM 1602 O O . SER B 1 34 ? -1.353 -2.24 -9.766 1 97.44 34 SER B O 1
ATOM 1604 N N . VAL B 1 35 ? 0.524 -1.347 -10.672 1 98.06 35 VAL B N 1
ATOM 1605 C CA . VAL B 1 35 ? 1.072 -2.633 -11.086 1 98.06 35 VAL B CA 1
ATOM 1606 C C . VAL B 1 35 ? 2.457 -2.828 -10.477 1 98.06 35 VAL B C 1
ATOM 1608 O O . VAL B 1 35 ? 3.32 -1.956 -10.586 1 98.06 35 VAL B O 1
ATOM 1611 N N . LEU B 1 36 ? 2.625 -3.955 -9.828 1 98.31 36 LEU B N 1
ATOM 1612 C CA . LEU B 1 36 ? 3.916 -4.285 -9.234 1 98.31 36 LEU B CA 1
ATOM 1613 C C . LEU B 1 36 ? 4.566 -5.457 -9.969 1 98.31 36 LEU B C 1
ATOM 1615 O O . LEU B 1 36 ? 3.98 -6.535 -10.062 1 98.31 36 LEU B O 1
ATOM 1619 N N . ALA B 1 37 ? 5.734 -5.207 -10.508 1 98.25 37 ALA B N 1
ATOM 1620 C CA . ALA B 1 37 ? 6.555 -6.301 -11.023 1 98.25 37 ALA B CA 1
ATOM 1621 C C . ALA B 1 37 ? 7.23 -7.062 -9.883 1 98.25 37 ALA B C 1
ATOM 1623 O O . ALA B 1 37 ? 7.836 -6.457 -9 1 98.25 37 ALA B O 1
ATOM 1624 N N . CYS B 1 38 ? 7.137 -8.398 -9.977 1 97.94 38 CYS B N 1
ATOM 1625 C CA . CYS B 1 38 ? 7.648 -9.203 -8.875 1 97.94 38 CYS B CA 1
ATOM 1626 C C . CYS B 1 38 ? 8.477 -10.375 -9.398 1 97.94 38 CYS B C 1
ATOM 1628 O O . CYS B 1 38 ? 8.234 -10.867 -10.5 1 97.94 38 CYS B O 1
ATOM 1630 N N . ARG B 1 39 ? 9.375 -10.781 -8.578 1 96.31 39 ARG B N 1
ATOM 1631 C CA . ARG B 1 39 ? 10.086 -12.031 -8.805 1 96.31 39 ARG B CA 1
ATOM 1632 C C . ARG B 1 39 ? 9.906 -12.992 -7.637 1 96.31 39 ARG B C 1
ATOM 1634 O O . ARG B 1 39 ? 9.656 -12.562 -6.508 1 96.31 39 ARG B O 1
ATOM 1641 N N . VAL B 1 40 ? 10 -14.258 -7.961 1 95.62 40 VAL B N 1
ATOM 1642 C CA . VAL B 1 40 ? 9.938 -15.289 -6.926 1 95.62 40 VAL B CA 1
ATOM 1643 C C . VAL B 1 40 ? 11.305 -15.43 -6.254 1 95.62 40 VAL B C 1
ATOM 1645 O O . VAL B 1 40 ? 12.32 -15.562 -6.934 1 95.62 40 VAL B O 1
ATOM 1648 N N . VAL B 1 41 ? 11.336 -15.406 -4.918 1 94.62 41 VAL B N 1
ATOM 1649 C CA . VAL B 1 41 ? 12.602 -15.312 -4.188 1 94.62 41 VAL B CA 1
ATOM 1650 C C . VAL B 1 41 ? 13.133 -16.719 -3.898 1 94.62 41 VAL B C 1
ATOM 1652 O O . VAL B 1 41 ? 14.336 -16.969 -4.004 1 94.62 41 VAL B O 1
ATOM 1655 N N . GLU B 1 42 ? 12.336 -17.672 -3.492 1 91.25 42 GLU B N 1
ATOM 1656 C CA . GLU B 1 42 ? 12.781 -19.016 -3.109 1 91.25 42 GLU B CA 1
ATOM 1657 C C . GLU B 1 42 ? 13.328 -19.781 -4.312 1 91.25 42 GLU B C 1
ATOM 1659 O O . GLU B 1 42 ? 12.703 -19.797 -5.371 1 91.25 42 GLU B O 1
ATOM 1664 N N . PRO B 1 43 ? 14.469 -20.344 -4.066 1 90.44 43 PRO B N 1
ATOM 1665 C CA . PRO B 1 43 ? 15.023 -21.125 -5.172 1 90.44 43 PRO B CA 1
ATOM 1666 C C . PRO B 1 43 ? 14.172 -22.344 -5.508 1 90.44 43 PRO B C 1
ATOM 1668 O O . PRO B 1 43 ? 13.578 -22.953 -4.613 1 90.44 43 PRO B O 1
ATOM 1671 N N . ASP B 1 44 ? 14.07 -22.594 -6.723 1 92.31 44 ASP B N 1
ATOM 1672 C CA . ASP B 1 44 ? 13.383 -23.766 -7.238 1 92.31 44 ASP B CA 1
ATOM 1673 C C . ASP B 1 44 ? 14.094 -24.328 -8.461 1 92.31 44 ASP B C 1
ATOM 1675 O O . ASP B 1 44 ? 13.469 -24.578 -9.5 1 92.31 44 ASP B O 1
ATOM 1679 N N . ASP B 1 45 ? 15.391 -24.562 -8.32 1 92.94 45 ASP B N 1
ATOM 1680 C CA . ASP B 1 45 ? 16.156 -24.953 -9.5 1 92.94 45 ASP B CA 1
ATOM 1681 C C . ASP B 1 45 ? 16.578 -26.422 -9.43 1 92.94 45 ASP B C 1
ATOM 1683 O O . ASP B 1 45 ? 17.547 -26.828 -10.078 1 92.94 45 ASP B O 1
ATOM 1687 N N . TRP B 1 46 ? 15.867 -27.172 -8.602 1 94.75 46 TRP B N 1
ATOM 1688 C CA . TRP B 1 46 ? 16.203 -28.594 -8.547 1 94.75 46 TRP B CA 1
ATOM 1689 C C . TRP B 1 46 ? 15.086 -29.438 -9.156 1 94.75 46 TRP B C 1
ATOM 1691 O O . TRP B 1 46 ? 13.914 -29.234 -8.844 1 94.75 46 TRP B O 1
ATOM 1701 N N . CYS B 1 47 ? 15.5 -30.438 -9.969 1 95.56 47 CYS B N 1
ATOM 1702 C CA . CYS B 1 47 ? 14.562 -31.312 -10.664 1 95.56 47 CYS B CA 1
ATOM 1703 C C . CYS B 1 47 ? 13.875 -32.25 -9.68 1 95.56 47 CYS B C 1
ATOM 1705 O O . CYS B 1 47 ? 14.539 -33 -8.953 1 95.56 47 CYS B O 1
ATOM 1707 N N . ARG B 1 48 ? 12.586 -32.312 -9.711 1 90.88 48 ARG B N 1
ATOM 1708 C CA . ARG B 1 48 ? 11.836 -33.125 -8.789 1 90.88 48 ARG B CA 1
ATOM 1709 C C . ARG B 1 48 ? 11.781 -34.594 -9.273 1 90.88 48 ARG B C 1
ATOM 1711 O O . ARG B 1 48 ? 11.422 -35.5 -8.523 1 90.88 48 ARG B O 1
ATOM 1718 N N . ARG B 1 49 ? 12.094 -34.75 -10.469 1 94.12 49 ARG B N 1
ATOM 1719 C CA . ARG B 1 49 ? 12.055 -36.094 -11.055 1 94.12 49 ARG B CA 1
ATOM 1720 C C . ARG B 1 49 ? 13.336 -36.875 -10.758 1 94.12 49 ARG B C 1
ATOM 1722 O O . ARG B 1 49 ? 13.289 -38 -10.281 1 94.12 49 ARG B O 1
ATOM 1729 N N . CYS B 1 50 ? 14.484 -36.344 -10.992 1 96.44 50 CYS B N 1
ATOM 1730 C CA . CYS B 1 50 ? 15.734 -37.094 -10.844 1 96.44 50 CYS B CA 1
ATOM 1731 C C . CYS B 1 50 ? 16.625 -36.438 -9.789 1 96.44 50 CYS B C 1
ATOM 1733 O O . CYS B 1 50 ? 17.656 -37 -9.406 1 96.44 50 CYS B O 1
ATOM 1735 N N . GLY B 1 51 ? 16.359 -35.25 -9.289 1 94.81 51 GLY B N 1
ATOM 1736 C CA . GLY B 1 51 ? 17.078 -34.625 -8.195 1 94.81 51 GLY B CA 1
ATOM 1737 C C . GLY B 1 51 ? 18.25 -33.75 -8.664 1 94.81 51 GLY B C 1
ATOM 1738 O O . GLY B 1 51 ? 18.922 -33.125 -7.855 1 94.81 51 GLY B O 1
ATOM 1739 N N . CYS B 1 52 ? 18.516 -33.719 -9.969 1 94.88 52 CYS B N 1
ATOM 1740 C CA . CYS B 1 52 ? 19.625 -32.938 -10.508 1 94.88 52 CYS B CA 1
ATOM 1741 C C . CYS B 1 52 ? 19.25 -31.453 -10.648 1 94.88 52 CYS B C 1
ATOM 1743 O O . CYS B 1 52 ? 18.062 -31.125 -10.688 1 94.88 52 CYS B O 1
ATOM 1745 N N . GLN B 1 53 ? 20.297 -30.578 -10.727 1 94.44 53 GLN B N 1
ATOM 1746 C CA . GLN B 1 53 ? 20.062 -29.141 -10.844 1 94.44 53 GLN B CA 1
ATOM 1747 C C . GLN B 1 53 ? 19.625 -28.766 -12.258 1 94.44 53 GLN B C 1
ATOM 1749 O O . GLN B 1 53 ? 20.156 -29.281 -13.234 1 94.44 53 GLN B O 1
ATOM 1754 N N . GLY B 1 54 ? 18.609 -27.953 -12.289 1 94.88 54 GLY B N 1
ATOM 1755 C CA . GLY B 1 54 ? 18.125 -27.453 -13.562 1 94.88 54 GLY B CA 1
ATOM 1756 C C . GLY B 1 54 ? 18.75 -26.125 -13.953 1 94.88 54 GLY B C 1
ATOM 1757 O O . GLY B 1 54 ? 19.406 -25.469 -13.141 1 94.88 54 GLY B O 1
ATOM 1758 N N . VAL B 1 55 ? 18.625 -25.781 -15.328 1 94.81 55 VAL B N 1
ATOM 1759 C CA . VAL B 1 55 ? 19.094 -24.5 -15.836 1 94.81 55 VAL B CA 1
ATOM 1760 C C . VAL B 1 55 ? 17.906 -23.656 -16.312 1 94.81 55 VAL B C 1
ATOM 1762 O O . VAL B 1 55 ? 16.953 -24.188 -16.875 1 94.81 55 VAL B O 1
ATOM 1765 N N . PRO B 1 56 ? 18.094 -22.359 -15.938 1 93.94 56 PRO B N 1
ATOM 1766 C CA . PRO B 1 56 ? 17.016 -21.516 -16.438 1 93.94 56 PRO B CA 1
ATOM 1767 C C . PRO B 1 56 ? 16.984 -21.453 -17.969 1 93.94 56 PRO B C 1
ATOM 1769 O O . PRO B 1 56 ? 18.031 -21.312 -18.609 1 93.94 56 PRO B O 1
ATOM 1772 N N . ARG B 1 57 ? 15.805 -21.578 -18.578 1 93.12 57 ARG B N 1
ATOM 1773 C CA . ARG B 1 57 ? 15.633 -21.547 -20.031 1 93.12 57 ARG B CA 1
ATOM 1774 C C . ARG B 1 57 ? 14.969 -20.25 -20.484 1 93.12 57 ARG B C 1
ATOM 1776 O O . ARG B 1 57 ? 15.43 -19.609 -21.422 1 93.12 57 ARG B O 1
ATOM 1783 N N . ASP B 1 58 ? 13.891 -19.875 -19.969 1 94.06 58 ASP B N 1
ATOM 1784 C CA . ASP B 1 58 ? 13.109 -18.688 -20.297 1 94.06 58 ASP B CA 1
ATOM 1785 C C . ASP B 1 58 ? 12.211 -18.297 -19.141 1 94.06 58 ASP B C 1
ATOM 1787 O O . ASP B 1 58 ? 12.359 -18.797 -18.031 1 94.06 58 ASP B O 1
ATOM 1791 N N . THR B 1 59 ? 11.578 -17.172 -19.406 1 93.88 59 THR B N 1
ATOM 1792 C CA . THR B 1 59 ? 10.656 -16.688 -18.391 1 93.88 59 THR B CA 1
ATOM 1793 C C . THR B 1 59 ? 9.266 -16.469 -18.969 1 93.88 59 THR B C 1
ATOM 1795 O O . THR B 1 59 ? 9.117 -16.203 -20.172 1 93.88 59 THR B O 1
ATOM 1798 N N . VAL B 1 60 ? 8.328 -16.703 -18.062 1 93.5 60 VAL B N 1
ATOM 1799 C CA . VAL B 1 60 ? 6.941 -16.375 -18.391 1 93.5 60 VAL B CA 1
ATOM 1800 C C . VAL B 1 60 ? 6.379 -15.406 -17.359 1 93.5 60 VAL B C 1
ATOM 1802 O O . VAL B 1 60 ? 6.844 -15.367 -16.219 1 93.5 60 VAL B O 1
ATOM 1805 N N . SER B 1 61 ? 5.375 -14.625 -17.891 1 94.38 61 SER B N 1
ATOM 1806 C CA . SER B 1 61 ? 4.75 -13.672 -16.984 1 94.38 61 SER B CA 1
ATOM 1807 C C . SER B 1 61 ? 3.373 -14.148 -16.531 1 94.38 61 SER B C 1
ATOM 1809 O O . SER B 1 61 ? 2.615 -14.711 -17.328 1 94.38 61 SER B O 1
ATOM 1811 N N . ARG B 1 62 ? 3.121 -13.992 -15.227 1 94.62 62 ARG B N 1
ATOM 1812 C CA . ARG B 1 62 ? 1.822 -14.297 -14.633 1 94.62 62 ARG B CA 1
ATOM 1813 C C . ARG B 1 62 ? 1.253 -13.078 -13.914 1 94.62 62 ARG B C 1
ATOM 1815 O O . ARG B 1 62 ? 1.958 -12.414 -13.148 1 94.62 62 ARG B O 1
ATOM 1822 N N . GLU B 1 63 ? -0.041 -12.805 -14.219 1 95.06 63 GLU B N 1
ATOM 1823 C CA . GLU B 1 63 ? -0.675 -11.656 -13.57 1 95.06 63 GLU B CA 1
ATOM 1824 C C . GLU B 1 63 ? -1.64 -12.109 -12.477 1 95.06 63 GLU B C 1
ATOM 1826 O O . GLU B 1 63 ? -2.43 -13.031 -12.68 1 95.06 63 GLU B O 1
ATOM 1831 N N . LEU B 1 64 ? -1.56 -11.484 -11.336 1 95.38 64 LEU B N 1
ATOM 1832 C CA . LEU B 1 64 ? -2.447 -11.758 -10.211 1 95.38 64 LEU B CA 1
ATOM 1833 C C . LEU B 1 64 ? -3.086 -10.477 -9.695 1 95.38 64 LEU B C 1
ATOM 1835 O O . LEU B 1 64 ? -2.393 -9.484 -9.453 1 95.38 64 LEU B O 1
ATOM 1839 N N . ALA B 1 65 ? -4.422 -10.484 -9.539 1 96.06 65 ALA B N 1
ATOM 1840 C CA . ALA B 1 65 ? -5.059 -9.422 -8.758 1 96.06 65 ALA B CA 1
ATOM 1841 C C . ALA B 1 65 ? -4.664 -9.508 -7.289 1 96.06 65 ALA B C 1
ATOM 1843 O O . ALA B 1 65 ? -4.566 -10.602 -6.727 1 96.06 65 ALA B O 1
ATOM 1844 N N . HIS B 1 66 ? -4.355 -8.43 -6.645 1 96.75 66 HIS B N 1
ATOM 1845 C CA . HIS B 1 66 ? -3.863 -8.344 -5.273 1 96.75 66 HIS B CA 1
ATOM 1846 C C . HIS B 1 66 ? -4.648 -7.312 -4.469 1 96.75 66 HIS B C 1
ATOM 1848 O O . HIS B 1 66 ? -5.484 -6.594 -5.02 1 96.75 66 HIS B O 1
ATOM 1854 N N . GLU B 1 67 ? -4.52 -7.359 -3.166 1 96.88 67 GLU B N 1
ATOM 1855 C CA . GLU B 1 67 ? -5.234 -6.387 -2.34 1 96.88 67 GLU B CA 1
ATOM 1856 C C . GLU B 1 67 ? -4.852 -4.957 -2.717 1 96.88 67 GLU B C 1
ATOM 1858 O O . GLU B 1 67 ? -3.695 -4.684 -3.041 1 96.88 67 GLU B O 1
ATOM 1863 N N . PRO B 1 68 ? -5.754 -4.051 -2.639 1 97.56 68 PRO B N 1
ATOM 1864 C CA . PRO B 1 68 ? -5.551 -2.664 -3.066 1 97.56 68 PRO B CA 1
ATOM 1865 C C . PRO B 1 68 ? -4.863 -1.813 -2 1 97.56 68 PRO B C 1
ATOM 1867 O O . PRO B 1 68 ? -4.809 -2.207 -0.832 1 97.56 68 PRO B O 1
ATOM 1870 N N . PHE B 1 69 ? -4.234 -0.785 -2.367 1 97.75 69 PHE B N 1
ATOM 1871 C CA . PHE B 1 69 ? -3.949 0.342 -1.486 1 97.75 69 PHE B CA 1
ATOM 1872 C C . PHE B 1 69 ? -5.105 1.335 -1.483 1 97.75 69 PHE B C 1
ATOM 1874 O O . PHE B 1 69 ? -5.434 1.915 -2.52 1 97.75 69 PHE B O 1
ATOM 1881 N N . GLY B 1 70 ? -5.645 1.507 -0.334 1 96.12 70 GLY B N 1
ATOM 1882 C CA . GLY B 1 70 ? -6.918 2.205 -0.33 1 96.12 70 GLY B CA 1
ATOM 1883 C C . GLY B 1 70 ? -7.973 1.524 -1.182 1 96.12 70 GLY B C 1
ATOM 1884 O O . GLY B 1 70 ? -8.25 0.335 -1.006 1 96.12 70 GLY B O 1
ATOM 1885 N N . TRP B 1 71 ? -8.492 2.328 -2.127 1 95.12 71 TRP B N 1
ATOM 1886 C CA . TRP B 1 71 ? -9.484 1.776 -3.045 1 95.12 71 TRP B CA 1
ATOM 1887 C C . TRP B 1 71 ? -8.891 1.576 -4.434 1 95.12 71 TRP B C 1
ATOM 1889 O O . TRP B 1 71 ? -9.609 1.288 -5.391 1 95.12 71 TRP B O 1
ATOM 1899 N N . ARG B 1 72 ? -7.633 1.712 -4.582 1 96.56 72 ARG B N 1
ATOM 1900 C CA . ARG B 1 72 ? -6.934 1.576 -5.855 1 96.56 72 ARG B CA 1
ATOM 1901 C C . ARG B 1 72 ? -6.441 0.147 -6.062 1 96.56 72 ARG B C 1
ATOM 1903 O O . ARG B 1 72 ? -5.562 -0.322 -5.336 1 96.56 72 ARG B O 1
ATOM 1910 N N . PRO B 1 73 ? -6.879 -0.486 -7.086 1 97.12 73 PRO B N 1
ATOM 1911 C CA . PRO B 1 73 ? -6.488 -1.879 -7.312 1 97.12 73 PRO B CA 1
ATOM 1912 C C . PRO B 1 73 ? -4.984 -2.041 -7.527 1 97.12 73 PRO B C 1
ATOM 1914 O O . PRO B 1 73 ? -4.344 -1.164 -8.109 1 97.12 73 PRO B O 1
ATOM 1917 N N . THR B 1 74 ? -4.461 -3.117 -7.035 1 98.25 74 THR B N 1
ATOM 1918 C CA . THR B 1 74 ? -3.074 -3.514 -7.246 1 98.25 74 THR B CA 1
ATOM 1919 C C . THR B 1 74 ? -2.998 -4.812 -8.039 1 98.25 74 THR B C 1
ATOM 1921 O O . THR B 1 74 ? -3.701 -5.777 -7.734 1 98.25 74 THR B O 1
ATOM 1924 N N . THR B 1 75 ? -2.223 -4.832 -9.102 1 97.38 75 THR B N 1
ATOM 1925 C CA . THR B 1 75 ? -1.951 -6.035 -9.883 1 97.38 75 THR B CA 1
ATOM 1926 C C . THR B 1 75 ? -0.489 -6.449 -9.742 1 97.38 75 THR B C 1
ATOM 1928 O O . THR B 1 75 ? 0.409 -5.605 -9.805 1 97.38 75 THR B O 1
ATOM 1931 N N . LEU B 1 76 ? -0.27 -7.699 -9.523 1 97.88 76 LEU B N 1
ATOM 1932 C CA . LEU B 1 76 ? 1.084 -8.242 -9.516 1 97.88 76 LEU B CA 1
ATOM 1933 C C . LEU B 1 76 ? 1.426 -8.875 -10.859 1 97.88 76 LEU B C 1
ATOM 1935 O O . LEU B 1 76 ? 0.627 -9.625 -11.422 1 97.88 76 LEU B O 1
ATOM 1939 N N . VAL B 1 77 ? 2.539 -8.516 -11.352 1 97.69 77 VAL B N 1
ATOM 1940 C CA . VAL B 1 77 ? 3.08 -9.188 -12.523 1 97.69 77 VAL B CA 1
ATOM 1941 C C . VAL B 1 77 ? 4.301 -10.016 -12.125 1 97.69 77 VAL B C 1
ATOM 1943 O O . VAL B 1 77 ? 5.387 -9.469 -11.906 1 97.69 77 VAL B O 1
ATOM 1946 N N . LEU B 1 78 ? 4.102 -11.328 -12.125 1 96.88 78 LEU B N 1
ATOM 1947 C CA . LEU B 1 78 ? 5.16 -12.234 -11.703 1 96.88 78 LEU B CA 1
ATOM 1948 C C . LEU B 1 78 ? 6.008 -12.68 -12.891 1 96.88 78 LEU B C 1
ATOM 1950 O O . LEU B 1 78 ? 5.473 -13.102 -13.914 1 96.88 78 LEU B O 1
ATOM 1954 N N . THR B 1 79 ? 7.27 -12.539 -12.719 1 95.75 79 THR B N 1
ATOM 1955 C CA . THR B 1 79 ? 8.203 -13.172 -13.648 1 95.75 79 THR B CA 1
ATOM 1956 C C . THR B 1 79 ? 8.578 -14.57 -13.172 1 95.75 79 THR B C 1
ATOM 1958 O O . THR B 1 79 ? 9.289 -14.727 -12.172 1 95.75 79 THR B O 1
ATOM 1961 N N . VAL B 1 80 ? 8.133 -15.562 -13.883 1 95.25 80 VAL B N 1
ATOM 1962 C CA . VAL B 1 80 ? 8.305 -16.953 -13.477 1 95.25 80 VAL B CA 1
ATOM 1963 C C . VAL B 1 80 ? 9.32 -17.641 -14.398 1 95.25 80 VAL B C 1
ATOM 1965 O O . VAL B 1 80 ? 9.094 -17.734 -15.609 1 95.25 80 VAL B O 1
ATOM 1968 N N . ARG B 1 81 ? 10.352 -18.141 -13.836 1 95.31 81 ARG B N 1
ATOM 1969 C CA . ARG B 1 81 ? 11.383 -18.828 -14.617 1 95.31 81 ARG B CA 1
ATOM 1970 C C . ARG B 1 81 ? 10.953 -20.266 -14.953 1 95.31 81 ARG B C 1
ATOM 1972 O O . ARG B 1 81 ? 10.281 -20.922 -14.148 1 95.31 81 ARG B O 1
ATOM 1979 N N . ARG B 1 82 ? 11.453 -20.656 -16.141 1 95.75 82 ARG B N 1
ATOM 1980 C CA . ARG B 1 82 ? 11.336 -22.047 -16.562 1 95.75 82 ARG B CA 1
ATOM 1981 C C . ARG B 1 82 ? 12.703 -22.734 -16.531 1 95.75 82 ARG B C 1
ATOM 1983 O O . ARG B 1 82 ? 13.711 -22.156 -16.922 1 95.75 82 ARG B O 1
ATOM 1990 N N . TYR B 1 83 ? 12.656 -23.969 -16.016 1 96.31 83 TYR B N 1
ATOM 1991 C CA . TYR B 1 83 ? 13.891 -24.719 -15.891 1 96.31 83 TYR B CA 1
ATOM 1992 C C . TYR B 1 83 ? 13.852 -25.984 -16.734 1 96.31 83 TYR B C 1
ATOM 1994 O O . TYR B 1 83 ? 12.773 -26.516 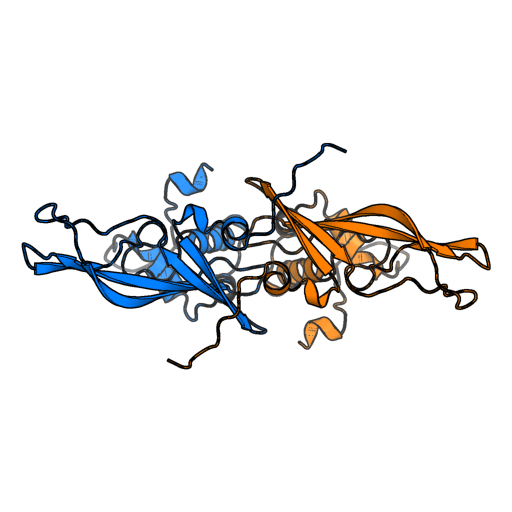-17.016 1 96.31 83 TYR B O 1
ATOM 2002 N N . ARG B 1 84 ? 15.023 -26.344 -17.094 1 96.69 84 ARG B N 1
ATOM 2003 C CA . ARG B 1 84 ? 15.211 -27.625 -17.766 1 96.69 84 ARG B CA 1
ATOM 2004 C C . ARG B 1 84 ? 16.328 -28.422 -17.094 1 96.69 84 ARG B C 1
ATOM 2006 O O . ARG B 1 84 ? 17.406 -27.891 -16.844 1 96.69 84 ARG B O 1
ATOM 2013 N N . CYS B 1 85 ? 15.969 -29.688 -16.812 1 96.75 85 CYS B N 1
ATOM 2014 C CA . CYS B 1 85 ? 16.969 -30.562 -16.234 1 96.75 85 CYS B CA 1
ATOM 2015 C C . CYS B 1 85 ? 18.016 -30.969 -17.266 1 96.75 85 CYS B C 1
ATOM 2017 O O . CYS B 1 85 ? 17.656 -31.359 -18.391 1 96.75 85 CYS B O 1
ATOM 2019 N N . LYS B 1 86 ? 19.25 -30.984 -16.891 1 92.62 86 LYS B N 1
ATOM 2020 C CA . LYS B 1 86 ? 20.328 -31.359 -17.797 1 92.62 86 LYS B CA 1
ATOM 2021 C C . LYS B 1 86 ? 20.391 -32.875 -17.969 1 92.62 86 LYS B C 1
ATOM 2023 O O . LYS B 1 86 ? 20.828 -33.375 -19.016 1 92.62 86 LYS B O 1
ATOM 2028 N N . GLU B 1 87 ? 19.984 -33.469 -16.969 1 94.62 87 GLU B N 1
ATOM 2029 C CA . GLU B 1 87 ? 20.156 -34.938 -16.953 1 94.62 87 GLU B CA 1
ATOM 2030 C C . GLU B 1 87 ? 18.953 -35.625 -17.578 1 94.62 87 GLU B C 1
ATOM 2032 O O . GLU B 1 87 ? 19.109 -36.438 -18.5 1 94.62 87 GLU B O 1
ATOM 2037 N N . CYS B 1 88 ? 17.688 -35.438 -17.156 1 96.88 88 CYS B N 1
ATOM 2038 C CA . CYS B 1 88 ? 16.516 -36.156 -17.625 1 96.88 88 CYS B CA 1
ATOM 2039 C C . CYS B 1 88 ? 15.703 -35.312 -18.594 1 96.88 88 CYS B C 1
ATOM 2041 O O . CYS B 1 88 ? 14.68 -35.75 -19.125 1 96.88 88 CYS B O 1
ATOM 2043 N N . SER B 1 89 ? 15.984 -34.062 -18.797 1 94.88 89 SER B N 1
ATOM 2044 C CA . SER B 1 89 ? 15.383 -33.156 -19.75 1 94.88 89 SER B CA 1
ATOM 2045 C C . SER B 1 89 ? 13.984 -32.719 -19.312 1 94.88 89 SER B C 1
ATOM 2047 O O . SER B 1 89 ? 13.242 -32.125 -20.078 1 94.88 89 SER B O 1
ATOM 2049 N N . HIS B 1 90 ? 13.695 -33.062 -18.109 1 96.31 90 HIS B N 1
ATOM 2050 C CA . HIS B 1 90 ? 12.422 -32.594 -17.547 1 96.31 90 HIS B CA 1
ATOM 2051 C C . HIS B 1 90 ? 12.367 -31.094 -17.453 1 96.31 90 HIS B C 1
ATOM 2053 O O . HIS B 1 90 ? 13.352 -30.453 -17.078 1 96.31 90 HIS B O 1
ATOM 2059 N N . VAL B 1 91 ? 11.156 -30.469 -17.859 1 96.19 91 VAL B N 1
ATOM 2060 C CA . VAL B 1 91 ? 10.969 -29.016 -17.812 1 96.19 91 VAL B CA 1
ATOM 2061 C C . VAL B 1 91 ? 9.914 -28.672 -16.75 1 96.19 91 VAL B C 1
ATOM 2063 O O . VAL B 1 91 ? 8.891 -29.359 -16.641 1 96.19 91 VAL B O 1
ATOM 2066 N N . TRP B 1 92 ? 10.227 -27.656 -15.898 1 95 92 TRP B N 1
ATOM 2067 C CA . TRP B 1 92 ? 9.25 -27.219 -14.914 1 95 92 TRP B CA 1
ATOM 2068 C C . TRP B 1 92 ? 9.312 -25.703 -14.727 1 95 92 TRP B C 1
ATOM 2070 O O . TRP B 1 92 ? 10.305 -25.062 -15.094 1 95 92 TRP B O 1
ATOM 2080 N N . ARG B 1 93 ? 8.172 -25.156 -14.25 1 93.38 93 ARG B N 1
ATOM 2081 C CA . ARG B 1 93 ? 8.109 -23.734 -13.906 1 93.38 93 ARG B CA 1
ATOM 2082 C C . ARG B 1 93 ? 8.391 -23.516 -12.422 1 93.38 93 ARG B C 1
ATOM 2084 O O . ARG B 1 93 ? 7.984 -24.328 -11.578 1 93.38 93 ARG B O 1
ATOM 2091 N N . HIS B 1 94 ? 9.047 -22.344 -12.188 1 94.19 94 HIS B N 1
ATOM 2092 C CA . HIS B 1 94 ? 9.219 -21.922 -10.797 1 94.19 94 HIS B CA 1
ATOM 2093 C C . HIS B 1 94 ? 7.887 -21.922 -10.055 1 94.19 94 HIS B C 1
ATOM 2095 O O . HIS B 1 94 ? 6.891 -21.406 -10.555 1 94.19 94 HIS B O 1
ATOM 2101 N N . ASP B 1 95 ? 7.883 -22.5 -8.922 1 93.12 95 ASP B N 1
ATOM 2102 C CA . ASP B 1 95 ? 6.656 -22.672 -8.148 1 93.12 95 ASP B CA 1
ATOM 2103 C C . ASP B 1 95 ? 6.188 -21.328 -7.578 1 93.12 95 ASP B C 1
ATOM 2105 O O . ASP B 1 95 ? 6.941 -20.641 -6.887 1 93.12 95 ASP B O 1
ATOM 2109 N N . THR B 1 96 ? 4.949 -20.969 -7.887 1 94.81 96 THR B N 1
ATOM 2110 C CA . THR B 1 96 ? 4.371 -19.719 -7.387 1 94.81 96 THR B CA 1
ATOM 2111 C C . THR B 1 96 ? 3.174 -20.016 -6.484 1 94.81 96 THR B C 1
ATOM 2113 O O . THR B 1 96 ? 2.309 -19.156 -6.301 1 94.81 96 THR B O 1
ATOM 2116 N N . THR B 1 97 ? 3.113 -21.172 -5.859 1 93.56 97 THR B N 1
ATOM 2117 C CA . THR B 1 97 ? 1.938 -21.594 -5.109 1 93.56 97 THR B CA 1
ATOM 2118 C C . THR B 1 97 ? 1.793 -20.797 -3.82 1 93.56 97 THR B C 1
ATOM 2120 O O . THR B 1 97 ? 0.684 -20.625 -3.309 1 93.56 97 THR B O 1
ATOM 2123 N N . ALA B 1 98 ? 2.893 -20.266 -3.303 1 94.94 98 ALA B N 1
ATOM 2124 C CA . ALA B 1 98 ? 2.818 -19.422 -2.113 1 94.94 98 ALA B CA 1
ATOM 2125 C C . ALA B 1 98 ? 2.002 -18.172 -2.385 1 94.94 98 ALA B C 1
ATOM 2127 O O . ALA B 1 98 ? 1.322 -17.656 -1.491 1 94.94 98 ALA B O 1
ATOM 2128 N N . ALA B 1 99 ? 2.07 -17.719 -3.6 1 95.81 99 ALA B N 1
ATOM 2129 C CA . ALA B 1 99 ? 1.372 -16.484 -3.967 1 95.81 99 ALA B CA 1
ATOM 2130 C C . ALA B 1 99 ? -0.075 -16.766 -4.359 1 95.81 99 ALA B C 1
ATOM 2132 O O . ALA B 1 99 ? -0.982 -16.016 -3.996 1 95.81 99 ALA B O 1
ATOM 2133 N N . ALA B 1 100 ? -0.247 -17.812 -5.082 1 93.75 100 ALA B N 1
ATOM 2134 C CA . ALA B 1 100 ? -1.568 -18.188 -5.574 1 93.75 100 ALA B CA 1
ATOM 2135 C C . ALA B 1 100 ? -1.584 -19.641 -6.047 1 93.75 100 ALA B C 1
ATOM 2137 O O . ALA B 1 100 ? -0.589 -20.141 -6.578 1 93.75 100 ALA B O 1
ATOM 2138 N N . PRO B 1 101 ? -2.734 -20.297 -5.879 1 90.19 101 PRO B N 1
ATOM 2139 C CA . PRO B 1 101 ? -2.852 -21.641 -6.457 1 90.19 101 PRO B CA 1
ATOM 2140 C C . PRO B 1 101 ? -2.678 -21.641 -7.973 1 90.19 101 PRO B C 1
ATOM 2142 O O . PRO B 1 101 ? -2.738 -20.594 -8.609 1 90.19 101 PRO B O 1
ATOM 2145 N N . PRO B 1 102 ? -2.361 -22.828 -8.492 1 88.56 102 PRO B N 1
ATOM 2146 C CA . PRO B 1 102 ? -2.205 -22.922 -9.945 1 88.56 102 PRO B CA 1
ATOM 2147 C C . PRO B 1 102 ? -3.408 -22.375 -10.711 1 88.56 102 PRO B C 1
ATOM 2149 O O . PRO B 1 102 ? -4.551 -22.562 -10.289 1 88.56 102 PRO B O 1
ATOM 2152 N N . ARG B 1 103 ? -3.164 -21.547 -11.703 1 85.69 103 ARG B N 1
ATOM 2153 C CA . ARG B 1 103 ? -4.109 -21.016 -12.664 1 85.69 103 ARG B CA 1
ATOM 2154 C C . ARG B 1 103 ? -4.992 -19.938 -12.031 1 85.69 103 ARG B C 1
ATOM 2156 O O . ARG B 1 103 ? -5.863 -19.375 -12.688 1 85.69 103 ARG B O 1
ATOM 2163 N N . ALA B 1 104 ? -4.82 -19.766 -10.703 1 87.94 104 ALA B N 1
ATOM 2164 C CA . ALA B 1 104 ? -5.578 -18.703 -10.062 1 87.94 104 ALA B CA 1
ATOM 2165 C C . ALA B 1 104 ? -5.164 -17.328 -10.602 1 87.94 104 ALA B C 1
ATOM 2167 O O . ALA B 1 104 ? -4.012 -17.125 -10.984 1 87.94 104 ALA B O 1
ATOM 2168 N N . LYS B 1 105 ? -6.105 -16.391 -10.57 1 90.81 105 LYS B N 1
ATOM 2169 C CA . LYS B 1 105 ? -5.848 -15.055 -11.094 1 90.81 105 LYS B CA 1
ATOM 2170 C C . LYS B 1 105 ? -5.824 -14.023 -9.969 1 90.81 105 LYS B C 1
ATOM 2172 O O . LYS B 1 105 ? -5.59 -12.844 -10.211 1 90.81 105 LYS B O 1
ATOM 2177 N N . ILE B 1 106 ? -6.121 -14.484 -8.812 1 92.69 106 ILE B N 1
ATOM 2178 C CA . ILE B 1 106 ? -6.105 -13.633 -7.629 1 92.69 106 ILE B CA 1
ATOM 2179 C C . ILE B 1 106 ? -5.109 -14.188 -6.609 1 92.69 106 ILE B C 1
ATOM 2181 O O . ILE B 1 106 ? -5.047 -15.398 -6.387 1 92.69 106 ILE B O 1
ATOM 2185 N N . SER B 1 107 ? -4.293 -13.312 -6.07 1 95.81 107 SER B N 1
ATOM 2186 C CA . SER B 1 107 ? -3.363 -13.742 -5.031 1 95.81 107 SER B CA 1
ATOM 2187 C C . SER B 1 107 ? -4.105 -14.188 -3.775 1 95.81 107 SER B C 1
ATOM 2189 O O . SER B 1 107 ? -5.277 -13.859 -3.59 1 95.81 107 SER B O 1
ATOM 2191 N N . ARG B 1 108 ? -3.424 -14.945 -2.975 1 94.06 108 ARG B N 1
ATOM 2192 C CA . ARG B 1 108 ? -4.012 -15.375 -1.712 1 94.06 108 ARG B CA 1
ATOM 2193 C C . ARG B 1 108 ? -4.414 -14.18 -0.854 1 94.06 108 ARG B C 1
ATOM 2195 O O . ARG B 1 108 ? -5.48 -14.18 -0.238 1 94.06 108 ARG B O 1
ATOM 2202 N N . ALA B 1 109 ? -3.598 -13.203 -0.818 1 95.81 109 ALA B N 1
ATOM 2203 C CA . ALA B 1 109 ? -3.893 -12 -0.05 1 95.81 109 ALA B CA 1
ATOM 2204 C C . ALA B 1 109 ? -5.082 -11.25 -0.643 1 95.81 109 ALA B C 1
ATOM 2206 O O . ALA B 1 109 ? -5.914 -10.711 0.092 1 95.81 109 ALA B O 1
ATOM 2207 N N . GLY B 1 110 ? -5.074 -11.164 -1.973 1 95.12 110 GLY B N 1
ATOM 2208 C CA . GLY B 1 110 ? -6.223 -10.555 -2.623 1 95.12 110 GLY B CA 1
ATOM 2209 C C . GLY B 1 110 ? -7.531 -11.258 -2.309 1 95.12 110 GLY B C 1
ATOM 2210 O O . GLY B 1 110 ? -8.547 -10.602 -2.074 1 95.12 110 GLY B O 1
ATOM 2211 N N . LEU B 1 111 ? -7.512 -12.516 -2.309 1 91.06 111 LEU B N 1
ATOM 2212 C CA . LEU B 1 111 ? -8.695 -13.312 -1.996 1 91.06 111 LEU B CA 1
ATOM 2213 C C . LEU B 1 111 ? -9.148 -13.062 -0.562 1 91.06 111 LEU B C 1
ATOM 2215 O O . LEU B 1 111 ? -10.344 -12.883 -0.308 1 91.06 111 LEU B O 1
ATOM 2219 N N . ARG B 1 112 ? -8.242 -13.086 0.3 1 92 112 ARG B N 1
ATOM 2220 C CA . ARG B 1 112 ? -8.57 -12.812 1.695 1 92 112 ARG B CA 1
ATOM 2221 C C . ARG B 1 112 ? -9.195 -11.438 1.85 1 92 112 ARG B C 1
ATOM 2223 O O . ARG B 1 112 ? -10.188 -11.273 2.568 1 92 112 ARG B O 1
ATOM 2230 N N . TRP B 1 113 ? -8.625 -10.539 1.19 1 94.25 113 TRP B N 1
ATOM 2231 C CA . TRP B 1 113 ? -9.156 -9.18 1.252 1 94.25 113 TRP B CA 1
ATOM 2232 C C . TRP B 1 113 ? -10.602 -9.141 0.786 1 94.25 113 TRP B C 1
ATOM 2234 O O . TRP B 1 113 ? -11.445 -8.484 1.408 1 94.25 113 TRP B O 1
ATOM 2244 N N . GLY B 1 114 ? -10.828 -9.727 -0.318 1 91.44 114 GLY B N 1
ATOM 2245 C CA . GLY B 1 114 ? -12.18 -9.781 -0.838 1 91.44 114 GLY B CA 1
ATOM 2246 C C . GLY B 1 114 ? -13.164 -10.453 0.107 1 91.44 114 GLY B C 1
ATOM 2247 O O . GLY B 1 114 ? -14.258 -9.945 0.337 1 91.44 114 GLY B O 1
ATOM 2248 N N . LEU B 1 115 ? -12.766 -11.539 0.675 1 88.56 115 LEU B N 1
ATOM 2249 C CA . LEU B 1 115 ? -13.625 -12.297 1.576 1 88.56 115 LEU B CA 1
ATOM 2250 C C . LEU B 1 115 ? -13.945 -11.492 2.83 1 88.56 115 LEU B C 1
ATOM 2252 O O . LEU B 1 115 ? -15.094 -11.445 3.268 1 88.56 115 LEU B O 1
ATOM 2256 N N . VAL B 1 116 ? -12.945 -10.891 3.314 1 89.5 116 VAL B N 1
ATOM 2257 C CA . VAL B 1 116 ? -13.156 -10.031 4.477 1 89.5 116 VAL B CA 1
ATOM 2258 C C . VAL B 1 116 ? -14.086 -8.883 4.102 1 89.5 116 VAL B C 1
ATOM 2260 O O . VAL B 1 116 ? -14.977 -8.516 4.879 1 89.5 116 VAL B O 1
ATOM 2263 N N . GLY B 1 117 ? -13.867 -8.328 2.938 1 89.38 117 GLY B N 1
ATOM 2264 C CA . GLY B 1 117 ? -14.719 -7.262 2.453 1 89.38 117 GLY B CA 1
ATOM 2265 C C . GLY B 1 117 ? -16.188 -7.656 2.383 1 89.38 117 GLY B C 1
ATOM 2266 O O . GLY B 1 117 ? -17.062 -6.879 2.77 1 89.38 117 GLY B O 1
ATOM 2267 N N . ILE B 1 118 ? -16.406 -8.82 1.986 1 84.69 118 ILE B N 1
ATOM 2268 C CA . ILE B 1 118 ? -17.766 -9.289 1.819 1 84.69 118 ILE B CA 1
ATOM 2269 C C . ILE B 1 118 ? -18.359 -9.656 3.178 1 84.69 118 ILE B C 1
ATOM 2271 O O . ILE B 1 118 ? -19.438 -9.18 3.551 1 84.69 118 ILE B O 1
ATOM 2275 N N . VAL B 1 119 ? -17.75 -10.438 3.918 1 84.31 119 VAL B N 1
ATOM 2276 C CA . VAL B 1 119 ? -18.297 -11.07 5.117 1 84.31 119 VAL B CA 1
ATOM 2277 C C . VAL B 1 119 ? -18.297 -10.062 6.27 1 84.31 119 VAL B C 1
ATOM 2279 O O . VAL B 1 119 ? -19.297 -9.953 6.996 1 84.31 119 VAL B O 1
ATOM 2282 N N . VAL B 1 120 ? -17.266 -9.367 6.379 1 84.81 120 VAL B N 1
ATOM 2283 C CA . VAL B 1 120 ? -17.141 -8.477 7.527 1 84.81 120 VAL B CA 1
ATOM 2284 C C . VAL B 1 120 ? -17.609 -7.074 7.152 1 84.81 120 VAL B C 1
ATOM 2286 O O . VAL B 1 120 ? -18.328 -6.434 7.914 1 84.81 120 VAL B O 1
ATOM 2289 N N . GLY B 1 121 ? -17.219 -6.641 5.996 1 85.06 121 GLY B N 1
ATOM 2290 C CA . GLY B 1 121 ? -17.516 -5.281 5.578 1 85.06 121 GLY B CA 1
ATOM 2291 C C . GLY B 1 121 ? -18.859 -5.152 4.883 1 85.06 121 GLY B C 1
ATOM 2292 O O . GLY B 1 121 ? -19.359 -4.043 4.684 1 85.06 121 GLY B O 1
ATOM 2293 N N . HIS B 1 122 ? -19.406 -6.285 4.496 1 87.88 122 HIS B N 1
ATOM 2294 C CA . HIS B 1 122 ? -20.672 -6.34 3.779 1 87.88 122 HIS B CA 1
ATOM 2295 C C . HIS B 1 122 ? -20.609 -5.543 2.48 1 87.88 122 HIS B C 1
ATOM 2297 O O . HIS B 1 122 ? -21.578 -4.871 2.109 1 87.88 122 HIS B O 1
ATOM 2303 N N . LEU B 1 123 ? -19.484 -5.531 1.969 1 86.94 123 LEU B N 1
ATOM 2304 C CA . LEU B 1 123 ? -19.344 -4.941 0.642 1 86.94 123 LEU B CA 1
ATOM 2305 C C . LEU B 1 123 ? -20.078 -5.777 -0.404 1 86.94 123 LEU B C 1
ATOM 2307 O O . LEU B 1 123 ? -20.156 -7 -0.285 1 86.94 123 LEU B O 1
ATOM 2311 N N . SER B 1 124 ? -20.547 -5.086 -1.41 1 86.44 124 SER B N 1
ATOM 2312 C CA . SER B 1 124 ? -21.141 -5.805 -2.537 1 86.44 124 SER B CA 1
ATOM 2313 C C . SER B 1 124 ? -20.062 -6.523 -3.348 1 86.44 124 SER B C 1
ATOM 2315 O O . SER B 1 124 ? -18.891 -6.18 -3.27 1 86.44 124 SER B O 1
ATOM 2317 N N . MET B 1 125 ? -20.484 -7.465 -4.066 1 86.25 125 MET B N 1
ATOM 2318 C CA . MET B 1 125 ? -19.578 -8.18 -4.957 1 86.25 125 MET B CA 1
ATOM 2319 C C . MET B 1 125 ? -18.969 -7.23 -5.98 1 86.25 125 MET B C 1
ATOM 2321 O O . MET B 1 125 ? -17.781 -7.359 -6.32 1 86.25 125 MET B O 1
ATOM 2325 N N . ALA B 1 126 ? -19.734 -6.316 -6.418 1 86.25 126 ALA B N 1
ATOM 2326 C CA . ALA B 1 126 ? -19.266 -5.336 -7.395 1 86.25 126 ALA B CA 1
ATOM 2327 C C . ALA B 1 126 ? -18.141 -4.477 -6.812 1 86.25 126 ALA B C 1
ATOM 2329 O O . ALA B 1 126 ? -17.156 -4.184 -7.492 1 86.25 126 ALA B O 1
ATOM 2330 N N . ARG B 1 127 ? -18.297 -4.129 -5.613 1 87.69 127 ARG B N 1
ATOM 2331 C CA . ARG B 1 127 ? -17.297 -3.283 -4.961 1 87.69 127 ARG B CA 1
ATOM 2332 C C . ARG B 1 127 ? -16 -4.051 -4.715 1 87.69 127 ARG B C 1
ATOM 2334 O O . ARG B 1 1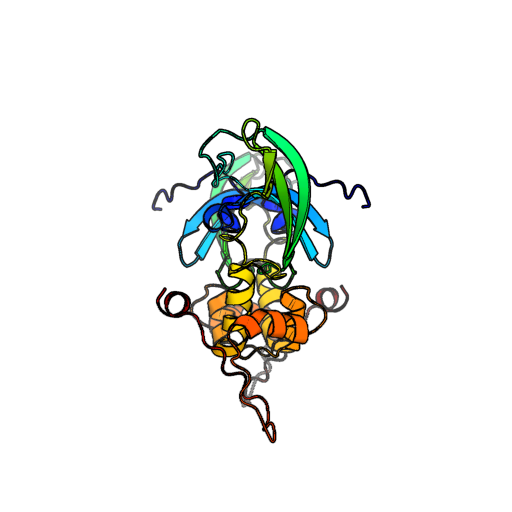27 ? -14.914 -3.494 -4.828 1 87.69 127 ARG B O 1
ATOM 2341 N N . VAL B 1 128 ? -16.188 -5.254 -4.355 1 89.25 128 VAL B N 1
ATOM 2342 C CA . VAL B 1 128 ? -15.016 -6.102 -4.16 1 89.25 128 VAL B CA 1
ATOM 2343 C C . VAL B 1 128 ? -14.289 -6.297 -5.484 1 89.25 128 VAL B C 1
ATOM 2345 O O . VAL B 1 128 ? -13.062 -6.203 -5.547 1 89.25 128 VAL B O 1
ATOM 2348 N N . ALA B 1 129 ? -15.055 -6.566 -6.512 1 89.81 129 ALA B N 1
ATOM 2349 C CA . ALA B 1 129 ? -14.461 -6.715 -7.84 1 89.81 129 ALA B CA 1
ATOM 2350 C C . ALA B 1 129 ? -13.719 -5.449 -8.258 1 89.81 129 ALA B C 1
ATOM 2352 O O . ALA B 1 129 ? -12.609 -5.523 -8.781 1 89.81 129 ALA B O 1
ATOM 2353 N N . GLU B 1 130 ? -14.297 -4.336 -8.008 1 90.69 130 GLU B N 1
ATOM 2354 C CA . GLU B 1 130 ? -13.672 -3.055 -8.312 1 90.69 130 GLU B CA 1
ATOM 2355 C C . GLU B 1 130 ? -12.383 -2.867 -7.52 1 90.69 130 GLU B C 1
ATOM 2357 O O . GLU B 1 130 ? -11.375 -2.414 -8.062 1 90.69 130 GLU B O 1
ATOM 2362 N N . GLY B 1 131 ? -12.422 -3.195 -6.301 1 92.5 131 GLY B N 1
ATOM 2363 C CA . GLY B 1 131 ? -11.258 -3.059 -5.445 1 92.5 131 GLY B CA 1
ATOM 2364 C C . GLY B 1 131 ? -10.102 -3.953 -5.859 1 92.5 131 GLY B C 1
ATOM 2365 O O . GLY B 1 131 ? -8.938 -3.609 -5.652 1 92.5 131 GLY B O 1
ATOM 2366 N N . LEU B 1 132 ? -10.453 -5.07 -6.441 1 93.31 132 LEU B N 1
ATOM 2367 C CA . LEU B 1 132 ? -9.438 -6.008 -6.898 1 93.31 132 LEU B CA 1
ATOM 2368 C C . LEU B 1 132 ? -9.047 -5.73 -8.344 1 93.31 132 LEU B C 1
ATOM 2370 O O . LEU B 1 132 ? -8.047 -6.254 -8.836 1 93.31 132 LEU B O 1
ATOM 2374 N N . GLY B 1 133 ? -9.781 -4.891 -8.961 1 92.44 133 GLY B N 1
ATOM 2375 C CA . GLY B 1 133 ? -9.516 -4.586 -10.359 1 92.44 133 GLY B CA 1
ATOM 2376 C C . GLY B 1 133 ? -9.867 -5.727 -11.297 1 92.44 133 GLY B C 1
ATOM 2377 O O . GLY B 1 133 ? -9.164 -5.965 -12.281 1 92.44 133 GLY B O 1
ATOM 2378 N N . VAL B 1 134 ? -10.836 -6.512 -10.93 1 88.5 134 VAL B N 1
ATOM 2379 C CA . VAL B 1 134 ? -11.25 -7.633 -11.758 1 88.5 134 VAL B CA 1
ATOM 2380 C C . VAL B 1 134 ? -12.641 -7.371 -12.328 1 88.5 134 VAL B C 1
ATOM 2382 O O . VAL B 1 134 ? -13.406 -6.59 -11.766 1 88.5 134 VAL B O 1
ATOM 2385 N N . ALA B 1 135 ? -12.883 -7.648 -13.617 1 76.38 135 ALA B N 1
ATOM 2386 C CA . ALA B 1 135 ? -14.117 -7.336 -14.328 1 76.38 135 ALA B CA 1
ATOM 2387 C C . ALA B 1 135 ? -15.305 -8.07 -13.711 1 76.38 135 ALA B C 1
ATOM 2389 O O . ALA B 1 135 ? -16.406 -7.523 -13.617 1 76.38 135 ALA B O 1
ATOM 2390 N N . CYS B 1 136 ? -15.32 -9.43 -13.773 1 64.38 136 CYS B N 1
ATOM 2391 C CA . CYS B 1 136 ? -16.562 -10.094 -13.391 1 64.38 136 CYS B CA 1
ATOM 2392 C C . CYS B 1 136 ? -16.344 -11.008 -12.188 1 64.38 136 CYS B C 1
ATOM 2394 O O . CYS B 1 136 ? -15.219 -11.484 -11.969 1 64.38 136 CYS B O 1
ATOM 2396 N N . TRP B 1 137 ? -17.469 -10.953 -11.352 1 54.69 137 TRP B N 1
ATOM 2397 C CA . TRP B 1 137 ? -17.578 -11.773 -10.148 1 54.69 137 TRP B CA 1
ATOM 2398 C C . TRP B 1 137 ? -17.312 -13.242 -10.461 1 54.69 137 TRP B C 1
ATOM 2400 O O . TRP B 1 137 ? -16.781 -13.977 -9.633 1 54.69 137 TRP B O 1
ATOM 2410 N N . GLY B 1 138 ? -17.797 -13.648 -11.57 1 55.78 138 GLY B N 1
ATOM 2411 C CA . GLY B 1 138 ? -17.469 -15.023 -11.914 1 55.78 138 GLY B CA 1
ATOM 2412 C C . GLY B 1 138 ? -16 -15.344 -11.758 1 55.78 138 GLY B C 1
ATOM 2413 O O . GLY B 1 138 ? -15.641 -16.453 -11.359 1 55.78 138 GLY B O 1
ATOM 2414 N N . CYS B 1 139 ? -15.289 -14.281 -11.922 1 54.75 139 CYS B N 1
ATOM 2415 C CA . CYS B 1 139 ? -13.852 -14.469 -11.781 1 54.75 139 CYS B CA 1
ATOM 2416 C C . CYS B 1 139 ? -13.461 -14.633 -10.32 1 54.75 139 CYS B C 1
ATOM 2418 O O . CYS B 1 139 ? -12.633 -15.484 -9.984 1 54.75 139 CYS B O 1
ATOM 2420 N N . VAL B 1 140 ? -14.141 -13.758 -9.617 1 57.44 140 VAL B N 1
ATOM 2421 C CA . VAL B 1 140 ? -13.898 -13.883 -8.188 1 57.44 140 VAL B CA 1
ATOM 2422 C C . VAL B 1 140 ? -14.422 -15.219 -7.68 1 57.44 140 VAL B C 1
ATOM 2424 O O . VAL B 1 140 ? -13.766 -15.891 -6.875 1 57.44 140 VAL B O 1
ATOM 2427 N N . ARG B 1 141 ? -15.641 -15.531 -8.188 1 53.81 141 ARG B N 1
ATOM 2428 C CA . ARG B 1 141 ? -16.266 -16.781 -7.805 1 53.81 141 ARG B CA 1
ATOM 2429 C C . ARG B 1 141 ? -15.422 -17.984 -8.25 1 53.81 141 ARG B C 1
ATOM 2431 O O . ARG B 1 141 ? -15.281 -18.953 -7.516 1 53.81 141 ARG B O 1
ATOM 2438 N N . CYS B 1 142 ? -15.18 -17.969 -9.523 1 51.41 142 CYS B N 1
ATOM 2439 C CA . CYS B 1 142 ? -14.328 -19.062 -10.008 1 51.41 142 CYS B CA 1
ATOM 2440 C C . CYS B 1 142 ? -13.07 -19.188 -9.164 1 51.41 142 CYS B C 1
ATOM 2442 O O . CYS B 1 142 ? -12.57 -20.297 -8.953 1 51.41 142 CYS B O 1
ATOM 2444 N N . TRP B 1 143 ? -12.82 -18.062 -8.758 1 48.19 143 TRP B N 1
ATOM 2445 C CA . TRP B 1 143 ? -11.594 -17.984 -7.969 1 48.19 143 TRP B CA 1
ATOM 2446 C C . TRP B 1 143 ? -11.812 -18.531 -6.562 1 48.19 143 TRP B C 1
ATOM 2448 O O . TRP B 1 143 ? -10.969 -19.266 -6.039 1 48.19 143 TRP B O 1
ATOM 2458 N N . ALA B 1 144 ? -12.953 -18.016 -6.016 1 46.97 144 ALA B N 1
ATOM 2459 C CA . ALA B 1 144 ? -13.297 -18.531 -4.699 1 46.97 144 ALA B CA 1
ATOM 2460 C C . ALA B 1 144 ? -13.758 -19.984 -4.785 1 46.97 144 ALA B C 1
ATOM 2462 O O . ALA B 1 144 ? -13.609 -20.75 -3.826 1 46.97 144 ALA B O 1
ATOM 2463 N N . GLY B 1 145 ? -14.531 -20.297 -5.891 1 42.84 145 GLY B N 1
ATOM 2464 C CA . GLY B 1 145 ? -15.133 -21.609 -6.059 1 42.84 145 GLY B CA 1
ATOM 2465 C C . GLY B 1 145 ? -14.102 -22.719 -6.16 1 42.84 145 GLY B C 1
ATOM 2466 O O . GLY B 1 145 ? -14.453 -23.875 -6.434 1 42.84 145 GLY B O 1
ATOM 2467 N N . CYS B 1 146 ? -12.992 -22.484 -6.402 1 39.41 146 CYS B N 1
ATOM 2468 C CA . CYS B 1 146 ? -12.258 -23.75 -6.492 1 39.41 146 CYS B CA 1
ATOM 2469 C C . CYS B 1 146 ? -12.672 -24.703 -5.375 1 39.41 146 CYS B C 1
ATOM 2471 O O . CYS B 1 146 ? -12.461 -25.906 -5.477 1 39.41 146 CYS B O 1
ATOM 2473 N N . ARG B 1 147 ? -13 -24.141 -4.18 1 40.19 147 ARG B N 1
ATOM 2474 C CA . ARG B 1 147 ? -13.398 -25.203 -3.258 1 40.19 147 ARG B CA 1
ATOM 2475 C C . ARG B 1 147 ? -14.875 -25.547 -3.418 1 40.19 147 ARG B C 1
ATOM 2477 O O . ARG B 1 147 ? -15.445 -26.266 -2.598 1 40.19 147 ARG B O 1
ATOM 2484 N N . GLN B 1 148 ? -15.602 -24.969 -4.387 1 37.12 148 GLN B N 1
ATOM 2485 C CA . GLN B 1 148 ? -16.969 -25.469 -4.418 1 37.12 148 GLN B CA 1
ATOM 2486 C C . GLN B 1 148 ? -17.031 -26.891 -4.949 1 37.12 148 GLN B C 1
ATOM 2488 O O . GLN B 1 148 ? -16.656 -27.156 -6.094 1 37.12 148 GLN B O 1
ATOM 2493 N N . ARG B 1 149 ? -17 -27.875 -4.102 1 36.88 149 ARG B N 1
ATOM 2494 C CA . ARG B 1 149 ? -17.562 -29.156 -4.504 1 36.88 149 ARG B CA 1
ATOM 2495 C C . ARG B 1 149 ? -18.953 -28.984 -5.098 1 36.88 149 ARG B C 1
ATOM 2497 O O . ARG B 1 149 ? -19.797 -28.297 -4.516 1 36.88 149 ARG B O 1
ATOM 2504 N N . ARG B 1 150 ? -19.25 -29.156 -6.422 1 34.5 150 ARG B N 1
ATOM 2505 C CA . ARG B 1 150 ? -20.5 -29.281 -7.16 1 34.5 150 ARG B CA 1
ATOM 2506 C C . ARG B 1 150 ? -21.5 -30.141 -6.402 1 34.5 150 ARG B C 1
ATOM 2508 O O . ARG B 1 150 ? -21.312 -31.344 -6.273 1 34.5 150 ARG B O 1
ATOM 2515 N N . ALA B 1 151 ? -22.391 -29.672 -5.418 1 37.16 151 ALA B N 1
ATOM 2516 C CA . ALA B 1 151 ? -23.547 -30.547 -5.23 1 37.16 151 ALA B CA 1
ATOM 2517 C C . ALA B 1 151 ? -24.422 -30.562 -6.477 1 37.16 151 ALA B C 1
ATOM 2519 O O . ALA B 1 151 ? -24.625 -29.516 -7.109 1 37.16 151 ALA B O 1
ATOM 2520 N N . PRO B 1 152 ? -24.859 -31.641 -7.086 1 34.28 152 PRO B N 1
ATOM 2521 C CA . PRO B 1 152 ? -25.641 -31.859 -8.312 1 34.28 152 PRO B CA 1
ATOM 2522 C C . PRO B 1 152 ? -26.766 -30.844 -8.492 1 34.28 152 PRO B C 1
ATOM 2524 O O . PRO B 1 152 ? -26.938 -30.297 -9.586 1 34.28 152 PRO B O 1
ATOM 2527 N N . HIS B 1 153 ? -27.984 -30.953 -7.992 1 33.28 153 HIS B N 1
ATOM 2528 C CA . HIS B 1 153 ? -29.312 -30.75 -8.555 1 33.28 153 HIS B CA 1
ATOM 2529 C C . HIS B 1 153 ? -29.641 -29.266 -8.633 1 33.28 153 HIS B C 1
ATOM 2531 O O . HIS B 1 153 ? -29.766 -28.703 -9.727 1 33.28 153 HIS B O 1
ATOM 2537 N N . ARG B 1 154 ? -31.172 -28.703 -8.156 1 36.47 154 ARG B N 1
ATOM 2538 C CA . ARG B 1 154 ? -32.125 -27.609 -8.336 1 36.47 154 ARG B CA 1
ATOM 2539 C C . ARG B 1 154 ? -31.609 -26.328 -7.719 1 36.47 154 ARG B C 1
ATOM 2541 O O . ARG B 1 154 ? -31.547 -26.188 -6.496 1 36.47 154 ARG B O 1
ATOM 2548 N N . ARG B 1 155 ? -30.781 -25.484 -8.195 1 35.69 155 ARG B N 1
ATOM 2549 C CA . ARG B 1 155 ? -29.641 -24.891 -7.523 1 35.69 155 ARG B CA 1
ATOM 2550 C C . ARG B 1 155 ? -30.016 -23.594 -6.84 1 35.69 155 ARG B C 1
ATOM 2552 O O . ARG B 1 155 ? -30.391 -22.625 -7.508 1 35.69 155 ARG B O 1
ATOM 2559 N N . PRO B 1 156 ? -30.672 -23.609 -5.578 1 36.12 156 PRO B N 1
ATOM 2560 C CA . PRO B 1 156 ? -31.125 -22.406 -4.871 1 36.12 156 PRO B CA 1
ATOM 2561 C C . PRO B 1 156 ? -30.078 -21.281 -4.906 1 36.12 156 PRO B C 1
ATOM 2563 O O . PRO B 1 156 ? -28.922 -21.516 -5.211 1 36.12 156 PRO B O 1
ATOM 2566 N N . PRO B 1 157 ? -30.578 -20 -4.652 1 34.97 157 PRO B N 1
ATOM 2567 C CA . PRO B 1 157 ? -29.719 -18.812 -4.617 1 34.97 157 PRO B CA 1
ATOM 2568 C C . PRO B 1 157 ? -28.375 -19.078 -3.938 1 34.97 157 PRO B C 1
ATOM 2570 O O . PRO B 1 157 ? -28.328 -19.781 -2.93 1 34.97 157 PRO B O 1
ATOM 2573 N N . VAL B 1 158 ? -27.406 -19.328 -4.684 1 33.12 158 VAL B N 1
ATOM 2574 C CA . VAL B 1 158 ? -26.031 -19.688 -4.34 1 33.12 158 VAL B CA 1
ATOM 2575 C C . VAL B 1 158 ? -25.609 -18.969 -3.062 1 33.12 158 VAL B C 1
ATOM 2577 O O . VAL B 1 158 ? -25.609 -17.734 -3.01 1 33.12 158 VAL B O 1
ATOM 2580 N N . GLN B 1 159 ? -26.234 -19.406 -1.979 1 31.98 159 GLN B N 1
ATOM 2581 C CA . GLN B 1 159 ? -25.609 -18.953 -0.739 1 31.98 159 GLN B CA 1
ATOM 2582 C C . GLN B 1 159 ? -24.109 -19.203 -0.771 1 31.98 159 GLN B C 1
ATOM 2584 O O . GLN B 1 159 ? -23.656 -20.328 -1.015 1 31.98 159 GLN B O 1
ATOM 2589 N N . LEU B 1 160 ? -23.453 -18.281 -1.3 1 32.03 160 LEU B N 1
ATOM 2590 C CA . LEU B 1 160 ? -21.984 -18.312 -1.324 1 32.03 160 LEU B CA 1
ATOM 2591 C C . LEU B 1 160 ? -21.438 -18.641 0.055 1 32.03 160 LEU B C 1
ATOM 2593 O O . LEU B 1 160 ? -21.672 -17.906 1.019 1 32.03 160 LEU B O 1
ATOM 2597 N N . LEU B 1 161 ? -21.484 -19.938 0.4 1 30.19 161 LEU B N 1
ATOM 2598 C CA . LEU B 1 161 ? -20.766 -20.281 1.624 1 30.19 161 LEU B CA 1
ATOM 2599 C C . LEU B 1 161 ? -19.266 -20.219 1.417 1 30.19 161 LEU B C 1
ATOM 2601 O O . LEU B 1 161 ? -18.719 -20.906 0.552 1 30.19 161 LEU B O 1
ATOM 2605 N N . VAL B 1 162 ? -18.766 -19.125 1.647 1 34.03 162 VAL B N 1
ATOM 2606 C CA . VAL B 1 162 ? -17.328 -18.953 1.589 1 34.03 162 VAL B CA 1
ATOM 2607 C C . VAL B 1 162 ? -16.656 -19.766 2.707 1 34.03 162 VAL B C 1
ATOM 2609 O O . VAL B 1 162 ? -16.984 -19.594 3.883 1 34.03 162 VAL B O 1
ATOM 2612 N N . VAL B 1 163 ? -16.25 -20.969 2.412 1 32.34 163 VAL B N 1
ATOM 2613 C CA . VAL B 1 163 ? -15.461 -21.734 3.381 1 32.34 163 VAL B CA 1
ATOM 2614 C C . VAL B 1 163 ? -14.062 -21.125 3.494 1 32.34 163 VAL B C 1
ATOM 2616 O O . VAL B 1 163 ? -13.344 -21.016 2.5 1 32.34 163 VAL B O 1
ATOM 2619 N N . LEU B 1 164 ? -13.875 -20.281 4.484 1 38.75 164 LEU B N 1
ATOM 2620 C CA . LEU B 1 164 ? -12.578 -19.703 4.777 1 38.75 164 LEU B CA 1
ATOM 2621 C C . LEU B 1 164 ? -11.594 -20.766 5.25 1 38.75 164 LEU B C 1
ATOM 2623 O O . LEU B 1 164 ? -11.984 -21.719 5.949 1 38.75 164 LEU B O 1
ATOM 2627 N N . PRO B 1 165 ? -10.516 -20.969 4.488 1 35.22 165 PRO B N 1
ATOM 2628 C CA . PRO B 1 165 ? -9.562 -21.891 5.105 1 35.22 165 PRO B CA 1
ATOM 2629 C C . PRO B 1 165 ? -9.297 -21.578 6.574 1 35.22 165 PRO B C 1
ATOM 2631 O O . PRO B 1 165 ? -9.406 -20.422 6.992 1 35.22 165 PRO B O 1
ATOM 2634 N N . ARG B 1 166 ? -9.273 -22.688 7.422 1 39.12 166 ARG B N 1
ATOM 2635 C CA . ARG B 1 166 ? -9.094 -22.625 8.867 1 39.12 166 ARG B CA 1
ATOM 2636 C C . ARG B 1 166 ? -8.008 -21.625 9.242 1 39.12 166 ARG B C 1
ATOM 2638 O O . ARG B 1 166 ? -8.062 -21 10.305 1 39.12 166 ARG B O 1
ATOM 2645 N N . ASP B 1 167 ? -6.996 -21.453 8.555 1 34.69 167 ASP B N 1
ATOM 2646 C CA . ASP B 1 167 ? -5.879 -20.625 9.008 1 34.69 167 ASP B CA 1
ATOM 2647 C C . ASP B 1 167 ? -6.191 -19.141 8.859 1 34.69 167 ASP B C 1
ATOM 2649 O O . ASP B 1 167 ? -5.398 -18.297 9.258 1 34.69 167 ASP B O 1
ATOM 2653 N N . VAL B 1 168 ? -7.062 -18.828 7.969 1 37 168 VAL B N 1
ATOM 2654 C CA . VAL B 1 168 ? -7.309 -17.406 7.746 1 37 168 VAL B CA 1
ATOM 2655 C C . VAL B 1 168 ? -8.078 -16.812 8.93 1 37 168 VAL B C 1
ATOM 2657 O O . VAL B 1 168 ? -7.992 -15.617 9.195 1 37 168 VAL B O 1
ATOM 2660 N N . VAL B 1 169 ? -9.086 -17.547 9.531 1 34.81 169 VAL B N 1
ATOM 2661 C CA . VAL B 1 169 ? -9.859 -16.984 10.633 1 34.81 169 VAL B CA 1
ATOM 2662 C C . VAL B 1 169 ? -8.969 -16.844 11.867 1 34.81 169 VAL B C 1
ATOM 2664 O O . VAL B 1 169 ? -9.305 -16.109 12.805 1 34.81 169 VAL B O 1
ATOM 2667 N N . ASN B 1 170 ? -8.07 -17.641 12.133 1 29.72 170 ASN B N 1
ATOM 2668 C CA . ASN B 1 170 ? -7.398 -17.609 13.43 1 29.72 170 ASN B CA 1
ATOM 2669 C C . ASN B 1 170 ? -6.324 -16.531 13.477 1 29.72 170 ASN B C 1
ATOM 2671 O O . ASN B 1 170 ? -5.566 -16.438 14.445 1 29.72 170 ASN B O 1
ATOM 2675 N N . SER B 1 171 ? -5.906 -16.016 12.391 1 25.09 171 SER B N 1
ATOM 2676 C CA . SER B 1 171 ? -4.887 -15.039 12.766 1 25.09 171 SER B CA 1
ATOM 2677 C C . SER B 1 171 ? -5.508 -13.68 13.07 1 25.09 171 SER B C 1
ATOM 2679 O O . SER B 1 171 ? -6.473 -13.266 12.422 1 25.09 171 SER B O 1
#